Protein AF-A0A820GD78-F1 (afdb_monomer_lite)

pLDDT: mean 71.25, std 20.74, range [24.58, 95.06]

Sequence (344 aa):
VNNNRFAIFADENNNDQIEIDLINEEPININKNKKKNSKKTRLYLEPNRMLRWFEDKISSKNQPLNSRGNQAFLLAAAPIYDKWVRNNYELQVWQTYLKMGTEQKHWAKEIVQRTKKRDNITNTRFVQKKINRLTESIAQATATISDLQIQLTTYWTQVNVEKLTNTIAENVATIVCEKINNNKKSTTTTAAPAASPTTTAASTTATTTNTLKNQIREPIEKLEKYILKYVYTYTQHVKKIAETKVQLAKAQSDEFKALEEFEQIATPSQWNIHLALKPRIKLWSTKNKNYLAALKRVEYDMPPKFIVKVDLSFKIDESIINQDEAQATYNQMRQITKEFRTQT

Organism: NCBI:txid392033

Radius of gyration: 36.6 Å; chains: 1; bounding box: 72×82×109 Å

Structure (mmCIF, N/CA/C/O backbone):
data_AF-A0A820GD78-F1
#
_entry.id   AF-A0A820GD78-F1
#
loop_
_atom_site.group_PDB
_atom_site.id
_atom_site.type_symbol
_atom_site.label_atom_id
_atom_site.label_alt_id
_atom_site.label_comp_id
_atom_site.label_asym_id
_atom_site.label_entity_id
_atom_site.label_seq_id
_atom_site.pdbx_PDB_ins_code
_atom_site.Cartn_x
_atom_site.Cartn_y
_atom_site.Cartn_z
_atom_site.occupancy
_atom_site.B_iso_or_equiv
_atom_site.auth_seq_id
_atom_site.auth_comp_id
_atom_site.auth_asym_id
_atom_site.auth_atom_id
_atom_site.pdbx_PDB_model_num
ATOM 1 N N . VAL A 1 1 ? 19.283 -29.655 -8.714 1.00 28.88 1 VAL A N 1
ATOM 2 C CA . VAL A 1 1 ? 18.636 -28.751 -7.732 1.00 28.88 1 VAL A CA 1
ATOM 3 C C . VAL A 1 1 ? 18.531 -27.373 -8.373 1.00 28.88 1 VAL A C 1
ATOM 5 O O . VAL A 1 1 ? 19.492 -26.623 -8.346 1.00 28.88 1 VAL A O 1
ATOM 8 N N . ASN A 1 2 ? 17.424 -27.100 -9.071 1.00 26.59 2 ASN A N 1
ATOM 9 C CA . ASN A 1 2 ? 17.215 -25.884 -9.867 1.00 26.59 2 ASN A CA 1
ATOM 10 C C . ASN A 1 2 ? 15.917 -25.212 -9.402 1.00 26.59 2 ASN A C 1
ATOM 12 O O . ASN A 1 2 ? 14.834 -25.618 -9.815 1.00 26.59 2 ASN A O 1
ATOM 16 N N . ASN A 1 3 ? 16.027 -24.193 -8.547 1.00 30.67 3 ASN A N 1
ATOM 17 C CA . ASN A 1 3 ? 14.895 -23.338 -8.192 1.00 30.67 3 ASN A CA 1
ATOM 18 C C . ASN A 1 3 ? 14.906 -22.093 -9.082 1.00 30.67 3 ASN A C 1
ATOM 20 O O . ASN A 1 3 ? 15.758 -21.213 -8.972 1.00 30.67 3 ASN A O 1
ATOM 24 N N . ASN A 1 4 ? 13.942 -22.068 -10.000 1.00 31.30 4 ASN A N 1
ATOM 25 C CA . ASN A 1 4 ? 13.744 -21.052 -11.022 1.00 31.30 4 ASN A CA 1
ATOM 26 C C . ASN A 1 4 ? 13.345 -19.700 -10.395 1.00 31.30 4 ASN A C 1
ATOM 28 O O . ASN A 1 4 ? 12.251 -19.543 -9.855 1.00 31.30 4 ASN A O 1
ATOM 32 N N . ARG A 1 5 ? 14.216 -18.692 -10.537 1.00 30.53 5 ARG A N 1
ATOM 33 C CA . ARG A 1 5 ? 14.089 -17.307 -10.026 1.00 30.53 5 ARG A CA 1
ATOM 34 C C . ARG A 1 5 ? 12.992 -1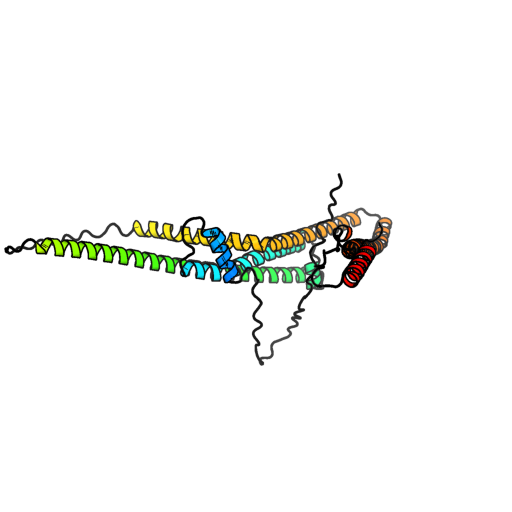6.466 -10.716 1.00 30.53 5 ARG A C 1
ATOM 36 O O . ARG A 1 5 ? 12.852 -15.282 -10.430 1.00 30.53 5 ARG A O 1
ATOM 43 N N . PHE A 1 6 ? 12.195 -17.059 -11.607 1.00 31.69 6 PHE A N 1
ATOM 44 C CA . PHE A 1 6 ? 11.202 -16.357 -12.434 1.00 31.69 6 PHE A CA 1
ATOM 45 C C . PHE A 1 6 ? 9.736 -16.712 -12.138 1.00 31.69 6 PHE A C 1
ATOM 47 O O . PHE A 1 6 ? 8.839 -16.194 -12.799 1.00 31.69 6 PHE A O 1
ATOM 54 N N . ALA A 1 7 ? 9.456 -17.525 -11.116 1.00 35.81 7 ALA A N 1
ATOM 55 C CA . ALA A 1 7 ? 8.084 -17.915 -10.770 1.00 35.81 7 ALA A CA 1
ATOM 56 C C . ALA A 1 7 ? 7.244 -16.813 -10.076 1.00 35.81 7 ALA A C 1
ATOM 58 O O . ALA A 1 7 ? 6.077 -17.036 -9.782 1.00 35.81 7 ALA A O 1
ATOM 59 N N . ILE A 1 8 ? 7.790 -15.614 -9.832 1.00 37.06 8 ILE A N 1
ATOM 60 C CA . ILE A 1 8 ? 7.122 -14.570 -9.024 1.00 37.06 8 ILE A CA 1
ATOM 61 C C . ILE A 1 8 ? 6.163 -13.672 -9.842 1.00 37.06 8 ILE A C 1
ATOM 63 O O . ILE A 1 8 ? 5.403 -12.906 -9.262 1.00 37.06 8 ILE A O 1
ATOM 67 N N . PHE A 1 9 ? 6.114 -13.793 -11.174 1.00 36.22 9 PHE A N 1
ATOM 68 C CA . PHE A 1 9 ? 5.302 -12.907 -12.034 1.00 36.22 9 PHE A CA 1
ATOM 69 C C . PHE A 1 9 ? 4.044 -13.547 -12.647 1.00 36.22 9 PHE A C 1
ATOM 71 O O . PHE A 1 9 ? 3.533 -13.034 -13.639 1.00 36.22 9 PHE A O 1
ATOM 78 N N . ALA A 1 10 ? 3.551 -14.671 -12.121 1.00 34.25 10 ALA A N 1
ATOM 79 C CA . ALA A 1 10 ? 2.460 -15.408 -12.768 1.00 34.25 10 ALA A CA 1
ATOM 80 C C . ALA A 1 10 ? 1.034 -15.139 -12.245 1.00 34.25 10 ALA A C 1
ATOM 82 O O . ALA A 1 10 ? 0.109 -15.539 -12.940 1.00 34.25 10 ALA A O 1
ATOM 83 N N . ASP A 1 11 ? 0.837 -14.442 -11.119 1.00 30.75 11 ASP A N 1
ATOM 84 C CA . ASP A 1 11 ? -0.484 -14.380 -10.452 1.00 30.75 11 ASP A CA 1
ATOM 85 C C . ASP A 1 11 ? -1.114 -12.979 -10.340 1.00 30.75 11 ASP A C 1
ATOM 87 O O . ASP A 1 11 ? -1.968 -12.739 -9.491 1.00 30.75 11 ASP A O 1
ATOM 91 N N . GLU A 1 12 ? -0.762 -12.039 -11.215 1.00 34.53 12 GLU A N 1
ATOM 92 C CA . GLU A 1 12 ? -1.481 -10.760 -11.309 1.00 34.53 12 GLU A CA 1
ATOM 93 C C . GLU A 1 12 ? -1.782 -10.447 -12.777 1.00 34.53 12 GLU A C 1
ATOM 95 O O . GLU A 1 12 ? -0.985 -9.796 -13.442 1.00 34.53 12 GLU A O 1
ATOM 100 N N . ASN A 1 13 ? -2.880 -11.009 -13.303 1.00 35.34 13 ASN A N 1
ATOM 101 C CA . ASN A 1 13 ? -3.758 -10.378 -14.306 1.00 35.34 13 ASN A CA 1
ATOM 102 C C . ASN A 1 13 ? -4.899 -11.320 -14.729 1.00 35.34 13 ASN A C 1
ATOM 104 O O . ASN A 1 13 ? -4.977 -11.768 -15.867 1.00 35.34 13 ASN A O 1
ATOM 108 N N . ASN A 1 14 ? -5.813 -11.594 -13.800 1.00 31.66 14 ASN A N 1
ATOM 109 C CA . ASN A 1 14 ? -7.182 -11.996 -14.130 1.00 31.66 14 ASN A CA 1
ATOM 110 C C . ASN A 1 14 ? -8.145 -11.224 -13.218 1.00 31.66 14 ASN A C 1
ATOM 112 O O . ASN A 1 14 ? -8.726 -11.776 -12.289 1.00 31.66 14 ASN A O 1
ATOM 116 N N . ASN A 1 15 ? -8.215 -9.906 -13.434 1.00 31.64 15 ASN A N 1
ATOM 117 C CA . ASN A 1 15 ? -9.406 -9.075 -13.218 1.00 31.64 15 ASN A CA 1
ATOM 118 C C . ASN A 1 15 ? -9.144 -7.643 -13.721 1.00 31.64 15 ASN A C 1
ATOM 120 O O . ASN A 1 15 ? -9.202 -6.673 -12.968 1.00 31.64 15 ASN A O 1
ATOM 124 N N . ASP A 1 16 ? -8.862 -7.505 -15.018 1.00 32.62 16 ASP A N 1
ATOM 125 C CA . ASP A 1 16 ? -8.933 -6.208 -15.696 1.00 32.62 16 ASP A CA 1
ATOM 126 C C . ASP A 1 16 ? -10.397 -5.910 -16.058 1.00 32.62 16 ASP A C 1
ATOM 128 O O . ASP A 1 16 ? -10.830 -6.021 -17.201 1.00 32.62 16 ASP A O 1
ATOM 132 N N . GLN A 1 17 ? -11.172 -5.507 -15.051 1.00 29.03 17 GLN A N 1
ATOM 133 C CA . GLN A 1 17 ? -12.197 -4.478 -15.233 1.00 29.03 17 GLN A CA 1
ATOM 134 C C . GLN A 1 17 ? -11.608 -3.181 -14.677 1.00 29.03 17 GLN A C 1
ATOM 136 O O . GLN A 1 17 ? -11.914 -2.740 -13.571 1.00 29.03 17 GLN A O 1
ATOM 141 N N . ILE A 1 18 ? -10.686 -2.600 -15.446 1.00 33.12 18 ILE A N 1
ATOM 142 C CA . ILE A 1 18 ? -10.252 -1.220 -15.254 1.00 33.12 18 ILE A CA 1
ATOM 143 C C . ILE A 1 18 ? -11.363 -0.349 -15.837 1.00 33.12 18 ILE A C 1
ATOM 145 O O . ILE A 1 18 ? -11.457 -0.155 -17.047 1.00 33.12 18 ILE A O 1
ATOM 149 N N . GLU A 1 19 ? -12.233 0.140 -14.961 1.00 28.09 19 GLU A N 1
ATOM 150 C CA . GLU A 1 19 ? -13.114 1.268 -15.245 1.00 28.09 19 GLU A CA 1
ATOM 151 C C . GLU A 1 19 ? -12.212 2.489 -15.501 1.00 28.09 19 GLU A C 1
ATOM 153 O O . GLU A 1 19 ? -11.488 2.960 -14.619 1.00 28.09 19 GLU A O 1
ATOM 158 N N . ILE A 1 20 ? -12.148 2.916 -16.763 1.00 31.95 20 ILE A N 1
ATOM 159 C CA . ILE A 1 20 ? -11.341 4.047 -17.217 1.00 31.95 20 ILE A CA 1
ATOM 160 C C . ILE A 1 20 ? -12.065 5.332 -16.805 1.00 31.95 20 ILE A C 1
ATOM 162 O O . ILE A 1 20 ? -12.907 5.837 -17.543 1.00 31.95 20 ILE A O 1
ATOM 166 N N . ASP A 1 21 ? -11.703 5.898 -15.655 1.00 29.64 21 ASP A N 1
ATOM 167 C CA . ASP A 1 21 ? -12.021 7.294 -15.347 1.00 29.64 21 ASP A CA 1
ATOM 168 C C . ASP A 1 21 ? -11.060 8.206 -16.131 1.00 29.64 21 ASP A C 1
ATOM 170 O O . ASP A 1 21 ? -9.946 8.527 -15.698 1.00 29.64 21 ASP A O 1
ATOM 174 N N . LEU A 1 22 ? -11.498 8.621 -17.324 1.00 34.19 22 LEU A N 1
ATOM 175 C CA . LEU A 1 22 ? -10.977 9.798 -18.017 1.00 34.19 22 LEU A CA 1
ATOM 176 C C . LEU A 1 22 ? -11.283 11.038 -17.162 1.00 34.19 22 LEU A C 1
ATOM 178 O O . LEU A 1 22 ? -12.383 11.578 -17.210 1.00 34.19 22 LEU A O 1
ATOM 182 N N . ILE A 1 23 ? -10.297 11.531 -16.415 1.00 33.97 23 ILE A N 1
ATOM 183 C CA . ILE A 1 23 ? -10.335 12.896 -15.875 1.00 33.97 23 ILE A CA 1
ATOM 184 C C . ILE A 1 23 ? -9.619 13.800 -16.881 1.00 33.97 23 ILE A C 1
ATOM 186 O O . ILE A 1 23 ? -8.428 14.086 -16.752 1.00 33.97 23 ILE A O 1
ATOM 190 N N . ASN A 1 24 ? -10.359 14.210 -17.911 1.00 37.94 24 ASN A N 1
ATOM 191 C CA . ASN A 1 24 ? -10.126 15.486 -18.579 1.00 37.94 24 ASN A CA 1
ATOM 192 C C . ASN A 1 24 ? -10.982 16.517 -17.837 1.00 37.94 24 ASN A C 1
ATOM 194 O O . ASN A 1 24 ? -12.203 16.439 -17.898 1.00 37.94 24 ASN A O 1
ATOM 198 N N . GLU A 1 25 ? -10.359 17.472 -17.153 1.00 35.22 25 GLU A N 1
ATOM 199 C CA . GLU A 1 25 ? -11.060 18.655 -16.647 1.00 35.22 25 GLU A CA 1
ATOM 200 C C . GLU A 1 25 ? -10.301 19.912 -17.078 1.00 35.22 25 GLU A C 1
ATOM 202 O O . GLU A 1 25 ? -9.305 20.316 -16.476 1.00 35.22 25 GLU A O 1
ATOM 207 N N . GLU A 1 26 ? -10.792 20.497 -18.169 1.00 31.31 26 GLU A N 1
ATOM 208 C CA . GLU A 1 26 ? -10.829 21.944 -18.390 1.00 31.31 26 GLU A CA 1
ATOM 209 C C . GLU A 1 26 ? -12.093 22.531 -17.708 1.00 31.31 26 GLU A C 1
ATOM 211 O O . GLU A 1 26 ? -12.928 21.765 -17.218 1.00 31.31 26 GLU A O 1
ATOM 216 N N . PRO A 1 27 ? -12.208 23.864 -17.538 1.00 35.03 27 PRO A N 1
ATOM 217 C CA . PRO A 1 27 ? -12.756 24.445 -16.322 1.00 35.03 27 PRO A CA 1
ATOM 218 C C . PRO A 1 27 ? -14.281 24.366 -16.189 1.00 35.03 27 PRO A C 1
ATOM 220 O O . PRO A 1 27 ? -15.057 24.443 -17.136 1.00 35.03 27 PRO A O 1
ATOM 223 N N . ILE A 1 28 ? -14.651 24.264 -14.916 1.00 33.72 28 ILE A N 1
ATOM 224 C CA . ILE A 1 28 ? -15.970 24.191 -14.294 1.00 33.72 28 ILE A CA 1
ATOM 225 C C . ILE A 1 28 ? -16.971 25.176 -14.918 1.00 33.72 28 ILE A C 1
ATOM 227 O O . ILE A 1 28 ? -16.847 26.387 -14.745 1.00 33.72 28 ILE A O 1
ATOM 231 N N . ASN A 1 29 ? -18.031 24.638 -15.529 1.00 24.58 29 ASN A N 1
ATOM 232 C CA . ASN A 1 29 ? -19.294 25.349 -15.708 1.00 24.58 29 ASN A CA 1
ATOM 233 C C . ASN A 1 29 ? -20.367 24.696 -14.820 1.00 24.58 29 ASN A C 1
ATOM 235 O O . ASN A 1 29 ? -20.578 23.481 -14.830 1.00 24.58 29 ASN A O 1
ATOM 239 N N . ILE A 1 30 ? -20.976 25.518 -13.971 1.00 41.00 30 ILE A N 1
ATOM 240 C CA . ILE A 1 30 ? -21.836 25.129 -12.855 1.00 41.00 30 ILE A CA 1
ATOM 241 C C . ILE A 1 30 ? -23.242 24.846 -13.390 1.00 41.00 30 ILE A C 1
ATOM 243 O O . ILE A 1 30 ? -23.951 25.778 -13.748 1.00 41.00 30 ILE A O 1
ATOM 247 N N . ASN A 1 31 ? -23.635 23.568 -13.427 1.00 31.05 31 ASN A N 1
ATOM 248 C CA . ASN A 1 31 ? -24.970 23.032 -13.097 1.00 31.05 31 ASN A CA 1
ATOM 249 C C . ASN A 1 31 ? -25.258 21.742 -13.877 1.00 31.05 31 ASN A C 1
ATOM 251 O O . ASN A 1 31 ? -25.520 21.799 -15.075 1.00 31.05 31 ASN A O 1
ATOM 255 N N . LYS A 1 32 ? -25.306 20.605 -13.162 1.00 30.73 32 LYS A N 1
ATOM 256 C CA . LYS A 1 32 ? -26.387 19.589 -13.195 1.00 30.73 32 LYS A CA 1
ATOM 257 C C . LYS A 1 32 ? -25.968 18.300 -12.458 1.00 30.73 32 LYS A C 1
ATOM 259 O O . LYS A 1 32 ? -25.022 17.623 -12.829 1.00 30.73 32 LYS A O 1
ATOM 264 N N . ASN A 1 33 ? -26.740 17.980 -11.416 1.00 30.95 33 ASN A N 1
ATOM 265 C CA . ASN A 1 33 ? -27.086 16.653 -10.881 1.00 30.95 33 ASN A CA 1
ATOM 266 C C . ASN A 1 33 ? -25.969 15.645 -10.528 1.00 30.95 33 ASN A C 1
ATOM 268 O O . ASN A 1 33 ? -25.611 14.757 -11.297 1.00 30.95 33 ASN A O 1
ATOM 272 N N . LYS A 1 34 ? -25.553 15.684 -9.253 1.00 37.03 34 LYS A N 1
ATOM 273 C CA . LYS A 1 34 ? -24.776 14.634 -8.571 1.00 37.03 34 LYS A CA 1
ATOM 274 C C . LYS A 1 34 ? -25.600 13.346 -8.395 1.00 37.03 34 LYS A C 1
ATOM 276 O O . LYS A 1 34 ? -26.349 13.225 -7.426 1.00 37.03 34 LYS A O 1
ATOM 281 N N . LYS A 1 35 ? -25.381 12.334 -9.240 1.00 35.66 35 LYS A N 1
ATOM 282 C CA . LYS A 1 35 ? -25.560 10.930 -8.824 1.00 35.66 35 LYS A CA 1
ATOM 283 C C . LYS A 1 35 ? -24.360 10.545 -7.953 1.00 35.66 35 LYS A C 1
ATOM 285 O O . LYS A 1 35 ? -23.222 10.549 -8.412 1.00 35.66 35 LYS A O 1
ATOM 290 N N . LYS A 1 36 ? -24.599 10.272 -6.667 1.00 41.81 36 LYS A N 1
ATOM 291 C CA . LYS A 1 36 ? -23.578 9.772 -5.734 1.00 41.81 36 LYS A CA 1
ATOM 292 C C . LYS A 1 36 ? -23.174 8.352 -6.153 1.00 41.81 36 LYS A C 1
ATOM 294 O O . LYS A 1 36 ? -23.865 7.403 -5.805 1.00 41.81 36 LYS A O 1
ATOM 299 N N . ASN A 1 37 ? -22.044 8.199 -6.841 1.00 36.47 37 ASN A N 1
ATOM 300 C CA . ASN A 1 37 ? -21.350 6.913 -6.912 1.00 36.47 37 ASN A CA 1
ATOM 301 C C . ASN A 1 37 ? -20.839 6.575 -5.503 1.00 36.47 37 ASN A C 1
ATOM 303 O O . ASN A 1 37 ? -19.813 7.097 -5.057 1.00 36.47 37 ASN A O 1
ATOM 307 N N . SER A 1 38 ? -21.573 5.742 -4.761 1.00 42.47 38 SER A N 1
ATOM 308 C CA . SER A 1 38 ? -21.070 5.167 -3.515 1.00 42.47 38 SER A CA 1
ATOM 309 C C . SER A 1 38 ? -19.900 4.253 -3.869 1.00 42.47 38 SER A C 1
ATOM 311 O O . SER A 1 38 ? -20.096 3.171 -4.422 1.00 42.47 38 SER A O 1
ATOM 313 N N . LYS A 1 39 ? -18.671 4.700 -3.594 1.00 59.00 39 LYS A N 1
ATOM 314 C CA . LYS A 1 39 ? -17.471 3.869 -3.745 1.00 59.00 39 LYS A CA 1
ATOM 315 C C . LYS A 1 39 ? -17.699 2.569 -2.974 1.00 59.00 39 LYS A C 1
ATOM 317 O O . LYS A 1 39 ? -17.910 2.625 -1.764 1.00 59.00 39 LYS A O 1
ATOM 322 N N . LYS A 1 40 ? -17.685 1.426 -3.669 1.00 66.19 40 LYS A N 1
ATOM 323 C CA . LYS A 1 40 ? -17.825 0.103 -3.046 1.00 66.19 40 LYS A CA 1
ATOM 324 C C . LYS A 1 40 ? -16.772 -0.022 -1.944 1.00 66.19 40 LYS A C 1
ATOM 326 O O . LYS A 1 40 ? -15.571 0.056 -2.210 1.00 66.19 40 LYS A O 1
ATOM 331 N N . THR A 1 41 ? -17.220 -0.158 -0.702 1.00 67.94 41 THR A N 1
ATOM 332 C CA . THR A 1 41 ? -16.347 -0.463 0.431 1.00 67.94 41 THR A CA 1
ATOM 333 C C . THR A 1 41 ? -15.670 -1.806 0.188 1.00 67.94 41 THR A C 1
ATOM 335 O O . THR A 1 41 ? -16.277 -2.731 -0.348 1.00 67.94 41 THR A O 1
ATOM 338 N N . ARG A 1 42 ? -14.383 -1.911 0.538 1.00 80.12 42 ARG A N 1
ATOM 339 C CA . ARG A 1 42 ? -13.642 -3.173 0.400 1.00 80.12 42 ARG A CA 1
ATOM 340 C C . ARG A 1 42 ? -14.339 -4.237 1.242 1.00 80.12 42 ARG A C 1
ATOM 342 O O . ARG A 1 42 ? -14.676 -3.950 2.383 1.00 80.12 42 ARG A O 1
ATOM 349 N N . LEU A 1 43 ? -14.481 -5.452 0.711 1.00 81.69 43 LEU A N 1
ATOM 350 C CA . LEU A 1 43 ? -15.195 -6.552 1.372 1.00 81.69 43 LEU A CA 1
ATOM 351 C C . LEU A 1 43 ? -14.740 -6.767 2.820 1.00 81.69 43 LEU A C 1
ATOM 353 O O . LEU A 1 43 ? -15.568 -6.859 3.707 1.00 81.69 43 LEU A O 1
ATOM 357 N N . TYR A 1 44 ? -13.433 -6.784 3.102 1.00 83.19 44 TYR A N 1
ATOM 358 C CA . TYR A 1 44 ? -12.954 -6.959 4.479 1.00 83.19 44 TYR A CA 1
ATOM 359 C C . TYR A 1 44 ? -13.279 -5.765 5.394 1.00 83.19 44 TYR A C 1
ATOM 361 O O . TYR A 1 44 ? -13.356 -5.934 6.593 1.00 83.19 44 TYR A O 1
ATOM 369 N N . LEU A 1 45 ? -13.550 -4.571 4.873 1.00 86.69 45 LEU A N 1
ATOM 370 C CA . LEU A 1 45 ? -13.986 -3.428 5.685 1.00 86.69 45 LEU A CA 1
ATOM 371 C C . LEU A 1 45 ? -15.508 -3.398 5.911 1.00 86.69 45 LEU A C 1
ATOM 373 O O . LEU A 1 45 ? -16.032 -2.409 6.418 1.00 86.69 45 LEU A O 1
ATOM 377 N N . GLU A 1 46 ? -16.238 -4.448 5.524 1.00 85.81 46 GLU A N 1
ATOM 378 C CA . GLU A 1 46 ? -17.658 -4.571 5.849 1.00 85.81 46 GLU A CA 1
ATOM 379 C C . GLU A 1 46 ? -17.852 -4.723 7.367 1.00 85.81 46 GLU A C 1
ATOM 381 O O . GLU A 1 46 ? -17.209 -5.591 7.973 1.00 85.81 46 GLU A O 1
ATOM 386 N N . PRO A 1 47 ? -18.779 -3.961 7.985 1.00 84.00 47 PRO A N 1
ATOM 387 C CA . PRO A 1 47 ? -18.971 -3.964 9.434 1.00 84.00 47 PRO A CA 1
ATOM 388 C C . PRO A 1 47 ? -19.131 -5.361 10.043 1.00 84.00 47 PRO A C 1
ATOM 390 O O . PRO A 1 47 ? -18.474 -5.687 11.028 1.00 84.00 47 PRO A O 1
ATOM 393 N N . ASN A 1 48 ? -19.924 -6.225 9.403 1.00 83.69 48 ASN A N 1
ATOM 394 C CA . ASN A 1 48 ? -20.194 -7.582 9.886 1.00 83.69 48 ASN A CA 1
ATOM 395 C C . ASN A 1 48 ? -18.945 -8.473 9.879 1.00 83.69 48 ASN A C 1
ATOM 397 O O . ASN A 1 48 ? -18.732 -9.263 10.797 1.00 83.69 48 ASN A O 1
ATOM 401 N N . ARG A 1 49 ? -18.094 -8.351 8.854 1.00 83.62 49 ARG A N 1
ATOM 402 C CA . ARG A 1 49 ? -16.861 -9.145 8.746 1.00 83.62 49 ARG A CA 1
ATOM 403 C C . ARG A 1 49 ? -15.797 -8.658 9.717 1.00 83.62 49 ARG A C 1
ATOM 405 O O . ARG A 1 49 ? -15.069 -9.476 10.276 1.00 83.62 49 ARG A O 1
ATOM 412 N N . MET A 1 50 ? -15.712 -7.344 9.912 1.00 84.94 50 MET A N 1
ATOM 413 C CA . MET A 1 50 ? -14.815 -6.752 10.895 1.00 84.94 50 MET A CA 1
ATOM 414 C C . MET A 1 50 ? -15.179 -7.197 12.307 1.00 84.94 50 MET A C 1
ATOM 416 O O . MET A 1 50 ? -14.321 -7.730 13.004 1.00 84.94 50 MET A O 1
ATOM 420 N N . LEU A 1 51 ? -16.442 -7.016 12.711 1.00 83.38 51 LEU A N 1
ATOM 421 C CA . LEU A 1 51 ? -16.902 -7.382 14.051 1.00 83.38 51 LEU A CA 1
ATOM 422 C C . LEU A 1 51 ? -16.692 -8.869 14.323 1.00 83.38 51 LEU A C 1
ATOM 424 O O . LEU A 1 51 ? -16.074 -9.194 15.328 1.00 83.38 51 LEU A O 1
ATOM 428 N N . ARG A 1 52 ? -17.055 -9.749 13.381 1.00 84.69 52 ARG A N 1
ATOM 429 C CA . ARG A 1 52 ? -16.817 -11.193 13.517 1.00 84.69 52 ARG A CA 1
ATOM 430 C C . ARG A 1 52 ? -15.337 -11.529 13.701 1.00 84.69 52 ARG A C 1
ATOM 432 O O . ARG A 1 52 ? -14.982 -12.318 14.565 1.00 84.69 52 ARG A O 1
ATOM 439 N N . TRP A 1 53 ? -14.449 -10.902 12.926 1.00 85.19 53 TRP A N 1
ATOM 440 C CA . TRP A 1 53 ? -13.011 -11.124 13.088 1.00 85.19 53 TRP A CA 1
ATOM 441 C C . TRP A 1 53 ? -12.501 -10.640 14.449 1.00 85.19 53 TRP A C 1
ATOM 443 O O . TRP A 1 53 ? -11.667 -11.302 15.071 1.00 85.19 53 TRP A O 1
ATOM 453 N N . PHE A 1 54 ? -12.977 -9.478 14.906 1.00 81.75 54 PHE A N 1
ATOM 454 C CA . PHE A 1 54 ? -12.608 -8.940 16.209 1.00 81.75 54 PHE A CA 1
ATOM 455 C C . PHE A 1 54 ? -13.143 -9.821 17.339 1.00 81.75 54 PHE A C 1
ATOM 457 O O . PHE A 1 54 ? -12.389 -10.109 18.261 1.00 81.75 54 PHE A O 1
ATOM 464 N N . GLU A 1 55 ? -14.374 -10.318 17.246 1.00 80.62 55 GLU A N 1
ATOM 465 C CA . GLU A 1 55 ? -14.947 -11.286 18.186 1.00 80.62 55 GLU A CA 1
ATOM 466 C C . GLU A 1 55 ? -14.109 -12.571 18.230 1.00 80.62 55 GLU A C 1
ATOM 468 O O . GLU A 1 55 ? -13.644 -12.955 19.301 1.00 80.62 55 GLU A O 1
ATOM 473 N N . ASP A 1 56 ? -13.791 -13.168 17.080 1.00 79.31 56 ASP A N 1
ATOM 474 C CA . ASP A 1 56 ? -13.005 -14.408 17.005 1.00 79.31 56 ASP A CA 1
ATOM 475 C C . ASP A 1 56 ? -11.581 -14.259 17.583 1.00 79.31 56 ASP A C 1
ATOM 477 O O . ASP A 1 56 ? -10.997 -15.222 18.089 1.00 79.31 56 ASP A O 1
ATOM 481 N N . LYS A 1 57 ? -10.977 -13.065 17.492 1.00 73.69 57 LYS A N 1
ATOM 482 C CA . LYS A 1 57 ? -9.586 -12.816 17.923 1.00 73.69 57 LYS A CA 1
ATOM 483 C C . LYS A 1 57 ? -9.442 -12.149 19.289 1.00 73.69 57 LYS A C 1
ATOM 485 O O . LYS A 1 57 ? -8.352 -12.233 19.860 1.00 73.69 57 LYS A O 1
ATOM 490 N N . ILE A 1 58 ? -10.481 -11.489 19.798 1.00 68.25 58 ILE A N 1
ATOM 491 C CA . ILE A 1 58 ? -10.448 -10.727 21.059 1.00 68.25 58 ILE A CA 1
ATOM 492 C C . ILE A 1 58 ? -11.249 -11.438 22.158 1.00 68.25 58 ILE A C 1
ATOM 494 O O . ILE A 1 58 ? -10.847 -11.373 23.321 1.00 68.25 58 ILE A O 1
ATOM 498 N N . SER A 1 59 ? -12.297 -12.203 21.826 1.00 58.19 59 SER A N 1
ATOM 499 C CA . SER A 1 59 ? -13.128 -12.893 22.830 1.00 58.19 59 SER A CA 1
ATOM 500 C C . SER A 1 59 ? -12.386 -13.966 23.632 1.00 58.19 59 SER A C 1
ATOM 502 O O . SER A 1 59 ? -12.821 -14.311 24.724 1.00 58.19 59 SER A O 1
ATOM 504 N N . SER A 1 60 ? -11.230 -14.456 23.169 1.00 54.22 60 SER A N 1
ATOM 505 C CA . SER A 1 60 ? -10.465 -15.470 23.908 1.00 54.22 60 SER A CA 1
ATOM 506 C C . SER A 1 60 ? -9.716 -14.934 25.139 1.00 54.22 60 SER A C 1
ATOM 508 O O . SER A 1 60 ? -9.187 -15.735 25.906 1.00 54.22 60 SER A O 1
ATOM 510 N N . LYS A 1 61 ? -9.594 -13.608 25.331 1.00 52.84 61 LYS A N 1
ATOM 511 C CA . LYS A 1 61 ? -8.870 -13.011 26.474 1.00 52.84 61 LYS A CA 1
ATOM 512 C C . LYS A 1 61 ? -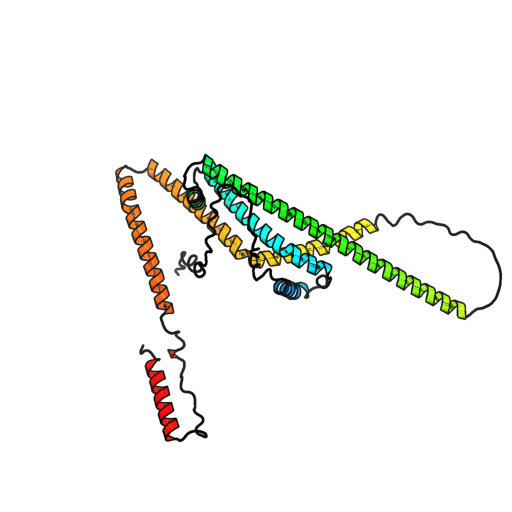9.524 -11.696 26.931 1.00 52.84 61 LYS A C 1
ATOM 514 O O . LYS A 1 61 ? -9.161 -10.632 26.447 1.00 52.84 61 LYS A O 1
ATOM 519 N N . ASN A 1 62 ? -10.455 -11.797 27.884 1.00 51.41 62 ASN A N 1
ATOM 520 C CA . ASN A 1 62 ? -11.004 -10.731 28.740 1.00 51.41 62 ASN A CA 1
ATOM 521 C C . ASN A 1 62 ? -11.401 -9.397 28.068 1.00 51.41 62 ASN A C 1
ATOM 523 O O . ASN A 1 62 ? -10.611 -8.463 27.971 1.00 51.41 62 ASN A O 1
ATOM 527 N N . GLN A 1 63 ? -12.692 -9.325 27.713 1.00 56.78 63 GLN A N 1
ATOM 528 C CA . GLN A 1 63 ? -13.610 -8.174 27.821 1.00 56.78 63 GLN A CA 1
ATOM 529 C C . GLN A 1 63 ? -13.027 -6.759 27.613 1.00 56.78 63 GLN A C 1
ATOM 531 O O . GLN A 1 63 ? -12.791 -6.023 28.572 1.00 56.78 63 GLN A O 1
ATOM 536 N N . PRO A 1 64 ? -12.992 -6.289 26.352 1.00 56.16 64 PRO A N 1
ATOM 537 C CA . PRO A 1 64 ? -13.554 -4.961 26.102 1.00 56.16 64 PRO A CA 1
ATOM 538 C C . PRO A 1 64 ? -14.483 -4.888 24.879 1.00 56.16 64 PRO A C 1
ATOM 540 O O . PRO A 1 64 ? -15.136 -3.871 24.699 1.00 56.16 64 PRO A O 1
ATOM 543 N N . LEU A 1 65 ? -14.614 -5.915 24.033 1.00 60.09 65 LEU A N 1
ATOM 544 C CA . LEU A 1 65 ? -15.291 -5.729 22.737 1.00 60.09 65 LEU A CA 1
ATOM 545 C C . LEU A 1 65 ? -16.808 -5.486 22.808 1.00 60.09 65 LEU A C 1
ATOM 547 O O . LEU A 1 65 ? -17.368 -4.893 21.894 1.00 60.09 65 LEU A O 1
ATOM 551 N N . ASN A 1 66 ? -17.472 -5.930 23.877 1.00 63.88 66 ASN A N 1
ATOM 552 C CA . ASN A 1 66 ? -18.937 -5.902 23.966 1.00 63.88 66 ASN A CA 1
ATOM 553 C C . ASN A 1 66 ? -19.511 -4.518 24.292 1.00 63.88 66 ASN A C 1
ATOM 555 O O . ASN A 1 66 ? -20.728 -4.345 24.260 1.00 63.88 66 ASN A O 1
ATOM 559 N N . SER A 1 67 ? -18.679 -3.526 24.628 1.00 73.81 67 SER A N 1
ATOM 560 C CA . SER A 1 67 ? -19.205 -2.178 24.830 1.00 73.81 67 SER A CA 1
ATOM 561 C C . SER A 1 67 ? -19.548 -1.556 23.475 1.00 73.81 67 SER A C 1
ATOM 563 O O . SER A 1 67 ? -18.757 -1.569 22.527 1.00 73.81 67 SER A O 1
ATOM 565 N N . ARG A 1 68 ? -20.748 -0.976 23.390 1.00 79.56 68 ARG A N 1
ATOM 566 C CA . ARG A 1 68 ? -21.241 -0.307 22.180 1.00 79.56 68 ARG A CA 1
ATOM 567 C C . ARG A 1 68 ? -20.273 0.778 21.691 1.00 79.56 68 ARG A C 1
ATOM 569 O O . ARG A 1 68 ? -20.098 0.932 20.485 1.00 79.56 68 ARG A O 1
ATOM 576 N N . GLY A 1 69 ? -19.617 1.493 22.610 1.00 80.12 69 GLY A N 1
ATOM 577 C CA . GLY A 1 69 ? -18.618 2.510 22.269 1.00 80.12 69 GLY A CA 1
ATOM 578 C C . GLY A 1 69 ? -17.361 1.933 21.612 1.00 80.12 69 GLY A C 1
ATOM 579 O O . GLY A 1 69 ? -16.874 2.500 20.636 1.00 80.12 69 GLY A O 1
ATOM 580 N N . ASN A 1 70 ? -16.880 0.768 22.058 1.00 82.88 70 ASN A N 1
ATOM 581 C CA . ASN A 1 70 ? -15.714 0.125 21.445 1.00 82.88 70 ASN A CA 1
ATOM 582 C C . ASN A 1 70 ? -16.029 -0.402 20.043 1.00 82.88 70 ASN A C 1
ATOM 584 O O . ASN A 1 70 ? -15.222 -0.227 19.134 1.00 82.88 70 ASN A O 1
ATOM 588 N N . GLN A 1 71 ? -17.210 -0.991 19.839 1.00 83.62 71 GLN A N 1
ATOM 589 C CA . GLN A 1 71 ? -17.640 -1.441 18.509 1.00 83.62 71 GLN A CA 1
ATOM 590 C C . GLN A 1 71 ? -17.780 -0.268 17.534 1.00 83.62 71 GLN A C 1
ATOM 592 O O . GLN A 1 71 ? -17.281 -0.339 16.411 1.00 83.62 71 GLN A O 1
ATOM 597 N N . ALA A 1 72 ? -18.394 0.836 17.974 1.00 85.88 72 ALA A N 1
ATOM 598 C CA . ALA A 1 72 ? -18.525 2.046 17.166 1.00 85.88 72 ALA A CA 1
ATOM 599 C C . ALA A 1 72 ? -17.153 2.621 16.772 1.00 85.88 72 ALA A C 1
ATOM 601 O O . ALA A 1 72 ? -16.936 2.946 15.603 1.00 85.88 72 ALA A O 1
ATOM 602 N N . PHE A 1 73 ? -16.207 2.674 17.715 1.00 87.50 73 PHE A N 1
ATOM 603 C CA . PHE A 1 73 ? -14.838 3.105 17.440 1.00 87.50 73 PHE A CA 1
ATOM 604 C C . PHE A 1 73 ? -14.131 2.187 16.435 1.00 87.50 73 PHE A C 1
ATOM 606 O O . PHE A 1 73 ? -13.567 2.681 15.463 1.00 87.50 73 PHE A O 1
ATOM 613 N N . LEU A 1 74 ? -14.192 0.862 16.615 1.00 87.31 74 LEU A N 1
ATOM 614 C CA . LEU A 1 74 ? -13.561 -0.106 15.705 1.00 87.31 74 LEU A CA 1
ATOM 615 C C . LEU A 1 74 ? -14.070 0.056 14.266 1.00 87.31 74 LEU A C 1
ATOM 617 O O . LEU A 1 74 ? -13.270 0.103 13.329 1.00 87.31 74 LEU A O 1
ATOM 621 N N . LEU A 1 75 ? -15.390 0.172 14.099 1.00 88.44 75 LEU A N 1
ATOM 622 C CA . LEU A 1 75 ? -16.035 0.333 12.795 1.00 88.44 75 LEU A CA 1
ATOM 623 C C . LEU A 1 75 ? -15.682 1.662 12.119 1.00 88.44 75 LEU A C 1
ATOM 625 O O . LEU A 1 75 ? -15.465 1.690 10.908 1.00 88.44 75 LEU A O 1
ATOM 629 N N . ALA A 1 76 ? -15.603 2.751 12.885 1.00 88.06 76 ALA A N 1
ATOM 630 C CA . ALA A 1 76 ? -15.255 4.066 12.354 1.00 88.06 76 ALA A CA 1
ATOM 631 C C . ALA A 1 76 ? -13.757 4.186 12.031 1.00 88.06 76 ALA A C 1
ATOM 633 O O . ALA A 1 76 ? -13.381 4.728 10.991 1.00 88.06 76 ALA A O 1
ATOM 634 N N . ALA A 1 77 ? -12.895 3.660 12.901 1.00 88.38 77 ALA A N 1
ATOM 635 C CA . ALA A 1 77 ? -11.456 3.854 12.810 1.00 88.38 77 ALA A CA 1
ATOM 636 C C . ALA A 1 77 ? -10.787 2.913 11.796 1.00 88.38 77 ALA A C 1
ATOM 638 O O . ALA A 1 77 ? -9.878 3.346 11.087 1.00 88.38 77 ALA A O 1
ATOM 639 N N . ALA A 1 78 ? -11.208 1.648 11.665 1.00 88.69 78 ALA A N 1
ATOM 640 C CA . ALA A 1 78 ? -10.479 0.700 10.809 1.00 88.69 78 ALA A CA 1
ATOM 641 C C . ALA A 1 78 ? -10.402 1.094 9.319 1.00 88.69 78 ALA A C 1
ATOM 643 O O . ALA A 1 78 ? -9.322 0.951 8.740 1.00 88.69 78 ALA A O 1
ATOM 644 N N . PRO A 1 79 ? -11.460 1.636 8.679 1.00 90.12 79 PRO A N 1
ATOM 645 C CA . PRO A 1 79 ? -11.355 2.145 7.311 1.00 90.12 79 PRO A CA 1
ATOM 646 C C . PRO A 1 79 ? -10.368 3.315 7.183 1.00 90.12 79 PRO A C 1
ATOM 648 O O . PRO A 1 79 ? -9.694 3.454 6.158 1.00 90.12 79 PRO A O 1
ATOM 651 N N . ILE A 1 80 ? -10.257 4.146 8.225 1.00 90.88 80 ILE A N 1
ATOM 652 C CA . ILE A 1 80 ? -9.329 5.281 8.267 1.00 90.88 80 ILE A CA 1
ATOM 653 C C . ILE A 1 80 ? -7.892 4.772 8.405 1.00 90.88 80 ILE A C 1
ATOM 655 O O . ILE A 1 80 ? -7.032 5.195 7.632 1.00 90.88 80 ILE A O 1
ATOM 659 N N . TYR A 1 81 ? -7.643 3.808 9.298 1.00 90.56 81 TYR A N 1
ATOM 660 C CA . TYR A 1 81 ? -6.345 3.137 9.419 1.00 90.56 81 TYR A CA 1
ATOM 661 C C . TYR A 1 81 ? -5.935 2.429 8.122 1.00 90.56 81 TYR A C 1
ATOM 663 O O . TYR A 1 81 ? -4.788 2.550 7.700 1.00 90.56 81 TYR A O 1
ATOM 671 N N . ASP A 1 82 ? -6.853 1.743 7.436 1.00 90.31 82 ASP A N 1
ATOM 672 C CA . ASP A 1 82 ? -6.569 1.112 6.140 1.00 90.31 82 ASP A CA 1
ATOM 673 C C . ASP A 1 82 ? -6.149 2.134 5.076 1.00 90.31 82 ASP A C 1
ATOM 675 O O . ASP A 1 82 ? -5.142 1.945 4.383 1.00 90.31 82 ASP A O 1
ATOM 679 N N . LYS A 1 83 ? -6.872 3.255 4.973 1.00 89.94 83 LYS A N 1
ATOM 680 C CA . LYS A 1 83 ? -6.500 4.350 4.070 1.00 89.94 83 LYS A CA 1
ATOM 681 C C . LYS A 1 83 ? -5.152 4.963 4.460 1.00 89.94 83 LYS A C 1
ATOM 683 O O . LYS A 1 83 ? -4.324 5.203 3.582 1.00 89.94 83 LYS A O 1
ATOM 688 N N . TRP A 1 84 ? -4.918 5.180 5.751 1.00 92.31 84 TRP A N 1
ATOM 689 C CA . TRP A 1 84 ? -3.670 5.722 6.281 1.00 92.31 84 TRP A CA 1
ATOM 690 C C . TRP A 1 84 ? -2.473 4.823 5.946 1.00 92.31 84 TRP A C 1
ATOM 692 O O . TRP A 1 84 ? -1.491 5.311 5.387 1.00 92.31 84 TRP A O 1
ATOM 702 N N . VAL A 1 85 ? -2.564 3.508 6.178 1.00 91.44 85 VAL A N 1
ATOM 703 C CA . VAL A 1 85 ? -1.499 2.543 5.839 1.00 91.44 85 VAL A CA 1
ATOM 704 C C . VAL A 1 85 ? -1.202 2.554 4.337 1.00 91.44 85 VAL A C 1
ATOM 706 O O . VAL A 1 85 ? -0.043 2.631 3.927 1.00 91.44 85 VAL A O 1
ATOM 709 N N . ARG A 1 86 ? -2.240 2.521 3.494 1.00 91.75 86 ARG A N 1
ATOM 710 C CA . ARG A 1 86 ? -2.082 2.536 2.028 1.00 91.75 86 ARG A CA 1
ATOM 711 C C . ARG A 1 86 ? -1.418 3.817 1.535 1.00 91.75 86 ARG A C 1
ATOM 713 O O . ARG A 1 86 ? -0.492 3.745 0.730 1.00 91.75 86 ARG A O 1
ATOM 720 N N . ASN A 1 87 ? -1.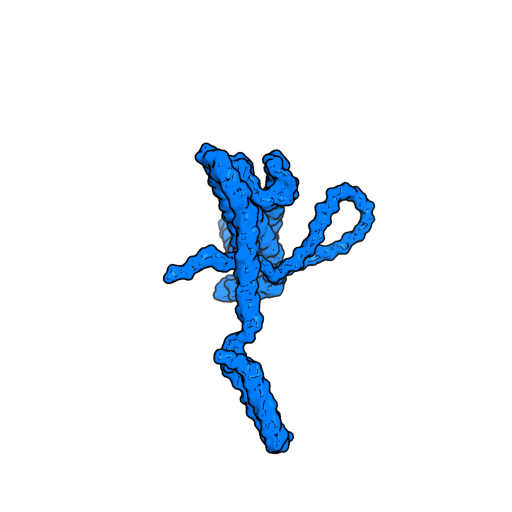851 4.965 2.052 1.00 92.00 87 ASN A N 1
ATOM 721 C CA . ASN A 1 87 ? -1.255 6.253 1.720 1.00 92.00 87 ASN A CA 1
ATOM 722 C C . ASN A 1 87 ? 0.212 6.333 2.164 1.00 92.00 87 ASN A C 1
ATOM 724 O O . ASN A 1 87 ? 1.019 6.891 1.429 1.00 92.00 87 ASN A O 1
ATOM 728 N N . ASN A 1 88 ? 0.570 5.759 3.318 1.00 92.00 88 ASN A N 1
ATOM 729 C CA . ASN A 1 88 ? 1.958 5.707 3.784 1.00 92.00 88 ASN A CA 1
ATOM 730 C C . ASN A 1 88 ? 2.849 4.877 2.850 1.00 92.00 88 ASN A C 1
ATOM 732 O O . ASN A 1 88 ? 3.923 5.338 2.467 1.00 92.00 88 ASN A O 1
ATOM 736 N N . TYR A 1 89 ? 2.402 3.689 2.429 1.00 92.94 89 TYR A N 1
ATOM 737 C CA . TYR A 1 89 ? 3.154 2.893 1.453 1.00 92.94 89 TYR A CA 1
ATOM 738 C C . TYR A 1 89 ? 3.285 3.610 0.109 1.00 92.94 89 TYR A C 1
ATOM 740 O O . TYR A 1 89 ? 4.368 3.639 -0.472 1.00 92.94 89 TYR A O 1
ATOM 748 N N . GLU A 1 90 ? 2.206 4.225 -0.381 1.00 91.75 90 GLU A N 1
ATOM 749 C CA . GLU A 1 90 ? 2.255 4.993 -1.625 1.00 91.75 90 GLU A CA 1
ATOM 750 C C . GLU A 1 90 ? 3.222 6.185 -1.500 1.00 91.75 90 GLU A C 1
ATOM 752 O O . GLU A 1 90 ? 4.039 6.409 -2.393 1.00 91.75 90 GLU A O 1
ATOM 757 N N . LEU A 1 91 ? 3.199 6.906 -0.375 1.00 92.88 91 LEU A N 1
ATOM 758 C CA . LEU A 1 91 ? 4.100 8.026 -0.097 1.00 92.88 91 LEU A CA 1
ATOM 759 C C . LEU A 1 91 ? 5.573 7.600 -0.156 1.00 92.88 91 LEU A C 1
ATOM 761 O O . LEU A 1 91 ? 6.363 8.278 -0.811 1.00 92.88 91 LEU A O 1
ATOM 765 N N . GLN A 1 92 ? 5.933 6.466 0.452 1.00 92.50 92 GLN A N 1
ATOM 766 C CA . GLN A 1 92 ? 7.303 5.936 0.418 1.00 92.50 92 GLN A CA 1
ATOM 767 C C . GLN A 1 92 ? 7.786 5.659 -1.015 1.00 92.50 92 GLN A C 1
ATOM 769 O O . GLN A 1 92 ? 8.934 5.961 -1.358 1.00 92.50 92 GLN A O 1
ATOM 774 N N . VAL A 1 93 ? 6.910 5.128 -1.877 1.00 93.19 93 VAL A N 1
ATOM 775 C CA . VAL A 1 93 ? 7.221 4.905 -3.299 1.00 93.19 93 VAL A CA 1
ATOM 776 C C . VAL A 1 93 ? 7.524 6.236 -3.987 1.00 93.19 93 VAL A C 1
ATOM 778 O O . VAL A 1 93 ? 8.570 6.373 -4.621 1.00 93.19 93 VAL A O 1
ATOM 781 N N . TRP A 1 94 ? 6.654 7.237 -3.828 1.00 93.00 94 TRP A N 1
ATOM 782 C CA . TRP A 1 94 ? 6.830 8.542 -4.474 1.00 93.00 94 TRP A CA 1
ATOM 783 C C . TRP A 1 94 ? 8.038 9.318 -3.943 1.00 93.00 94 TRP A C 1
ATOM 785 O O . TRP A 1 94 ? 8.737 9.951 -4.731 1.00 93.00 94 TRP A O 1
ATOM 795 N N . GLN A 1 95 ? 8.335 9.232 -2.645 1.00 92.81 95 GLN A N 1
ATOM 796 C CA . GLN A 1 95 ? 9.557 9.798 -2.064 1.00 92.81 95 GLN A CA 1
ATOM 797 C C . GLN A 1 95 ? 10.808 9.142 -2.653 1.00 92.81 95 GLN A C 1
ATOM 799 O O . GLN A 1 95 ? 11.759 9.831 -3.019 1.00 92.81 95 GLN A O 1
ATOM 804 N N . THR A 1 96 ? 10.789 7.817 -2.816 1.00 91.31 96 THR A N 1
ATOM 805 C CA . THR A 1 96 ? 11.894 7.094 -3.459 1.00 91.31 96 THR A CA 1
ATOM 806 C C . THR A 1 96 ? 12.050 7.520 -4.916 1.00 91.31 96 THR A C 1
ATOM 808 O O . THR A 1 96 ? 13.167 7.717 -5.388 1.00 91.31 96 THR A O 1
ATOM 811 N N . TYR A 1 97 ? 10.941 7.708 -5.632 1.00 92.31 97 TYR A N 1
ATOM 812 C CA . TYR A 1 97 ? 10.968 8.182 -7.012 1.00 92.31 97 TYR A CA 1
ATOM 813 C C . TYR A 1 97 ? 11.524 9.598 -7.142 1.00 92.31 97 TYR A C 1
ATOM 815 O O . TYR A 1 97 ? 12.301 9.852 -8.060 1.00 92.31 97 TYR A O 1
ATOM 823 N N . LEU A 1 98 ? 11.154 10.497 -6.227 1.00 91.62 98 LEU A N 1
ATOM 824 C CA . LEU A 1 98 ? 11.724 11.839 -6.172 1.00 91.62 98 LEU A CA 1
ATOM 825 C C . LEU A 1 98 ? 13.239 11.761 -5.981 1.00 91.62 98 LEU A C 1
ATOM 827 O O . LEU A 1 98 ? 13.973 12.346 -6.769 1.00 91.62 98 LEU A O 1
ATOM 831 N N . LYS A 1 99 ? 13.687 10.965 -5.002 1.00 90.69 99 LYS A N 1
ATOM 832 C CA . LYS A 1 99 ? 15.104 10.762 -4.694 1.00 90.69 99 LYS A CA 1
ATOM 833 C C . LYS A 1 99 ? 15.899 10.270 -5.908 1.00 90.69 99 LYS A C 1
ATOM 835 O O . LYS A 1 99 ? 16.936 10.838 -6.229 1.00 90.69 99 LYS A O 1
ATOM 840 N N . MET A 1 100 ? 15.401 9.259 -6.624 1.00 87.69 100 MET A N 1
ATOM 841 C CA . MET A 1 100 ? 16.058 8.758 -7.844 1.00 87.69 100 MET A CA 1
ATOM 842 C C . MET A 1 100 ? 16.098 9.813 -8.959 1.00 87.69 100 MET A C 1
ATOM 844 O O . MET A 1 100 ? 17.123 9.969 -9.621 1.00 87.69 100 MET A O 1
ATOM 848 N N . GLY A 1 101 ? 15.019 10.581 -9.131 1.00 86.88 101 GLY A N 1
ATOM 849 C CA . GLY A 1 101 ? 14.954 11.638 -10.138 1.00 86.88 101 GLY A CA 1
ATOM 850 C C . GLY A 1 101 ? 15.927 12.786 -9.875 1.00 86.88 101 GLY A C 1
ATOM 851 O O . GLY A 1 101 ? 16.550 13.284 -10.812 1.00 86.88 101 GLY A O 1
ATOM 852 N N . THR A 1 102 ? 16.084 13.193 -8.613 1.00 86.31 102 THR A N 1
ATOM 853 C CA . THR A 1 102 ? 16.928 14.336 -8.235 1.00 86.31 102 THR A CA 1
ATOM 854 C C . THR A 1 102 ? 18.392 13.963 -8.023 1.00 86.31 102 THR A C 1
ATOM 856 O O . THR A 1 102 ? 19.265 14.718 -8.439 1.00 86.31 102 THR A O 1
ATOM 859 N N . GLU A 1 103 ? 18.679 12.819 -7.395 1.00 85.75 103 GLU A N 1
ATOM 860 C CA . GLU A 1 103 ? 20.052 12.413 -7.050 1.00 85.75 103 GLU A CA 1
ATOM 861 C C . GLU A 1 103 ? 20.711 11.583 -8.156 1.00 85.75 103 GLU A C 1
ATOM 863 O O . GLU A 1 103 ? 21.883 11.779 -8.461 1.00 85.75 103 GLU A O 1
ATOM 868 N N . GLN A 1 104 ? 19.963 10.666 -8.775 1.00 82.31 104 GLN A N 1
ATOM 869 C CA . GLN A 1 104 ? 20.490 9.720 -9.770 1.00 82.31 104 GLN A CA 1
ATOM 870 C C . GLN A 1 104 ? 20.157 10.135 -11.210 1.00 82.31 104 GLN A C 1
ATOM 872 O O . GLN A 1 104 ? 20.454 9.396 -12.142 1.00 82.31 104 GLN A O 1
ATOM 877 N N . LYS A 1 105 ? 19.507 11.297 -11.399 1.00 82.62 105 LYS A N 1
ATOM 878 C CA . LYS A 1 105 ? 19.026 11.819 -12.696 1.00 82.62 105 LYS A CA 1
ATOM 879 C C . LYS A 1 105 ? 18.148 10.828 -13.479 1.00 82.62 105 LYS A C 1
ATOM 881 O O . LYS A 1 105 ? 17.945 10.987 -14.682 1.00 82.62 105 LYS A O 1
ATOM 886 N N . HIS A 1 106 ? 17.576 9.835 -12.796 1.00 84.19 106 HIS A N 1
ATOM 887 C CA . HIS A 1 106 ? 16.762 8.789 -13.397 1.00 84.19 106 HIS A CA 1
ATOM 888 C C . HIS A 1 106 ? 15.311 8.893 -12.932 1.00 84.19 106 HIS A C 1
ATOM 890 O O . HIS A 1 106 ? 14.995 8.746 -11.752 1.00 84.19 106 HIS A O 1
ATOM 896 N N . TRP A 1 107 ? 14.394 9.075 -13.882 1.00 87.62 107 TRP A N 1
ATOM 897 C CA . TRP A 1 107 ? 12.960 9.039 -13.605 1.00 87.62 107 TRP A CA 1
ATOM 898 C C . TRP A 1 107 ? 12.376 7.664 -13.901 1.00 87.62 107 TRP A C 1
ATOM 900 O O . TRP A 1 107 ? 12.435 7.186 -15.036 1.00 87.62 107 TRP A O 1
ATOM 910 N N . ALA A 1 108 ? 11.721 7.081 -12.893 1.00 85.50 108 ALA A N 1
ATOM 911 C CA . ALA A 1 108 ? 10.983 5.832 -13.036 1.00 85.50 108 ALA A CA 1
ATOM 912 C C . ALA A 1 108 ? 9.999 5.900 -14.218 1.00 85.50 108 ALA A C 1
ATOM 914 O O . ALA A 1 108 ? 9.319 6.914 -14.425 1.00 85.50 108 ALA A O 1
ATOM 915 N N . LYS A 1 109 ? 9.868 4.801 -14.975 1.00 84.12 109 LYS A N 1
ATOM 916 C CA . LYS A 1 109 ? 9.008 4.756 -16.176 1.00 84.12 109 LYS A CA 1
ATOM 917 C C . LYS A 1 109 ? 7.551 5.142 -15.888 1.00 84.12 109 LYS A C 1
ATOM 919 O O . LYS A 1 109 ? 6.937 5.795 -16.725 1.00 84.12 109 LYS A O 1
ATOM 924 N N . GLU A 1 110 ? 7.028 4.808 -14.704 1.00 84.00 110 GLU A N 1
ATOM 925 C CA . GLU A 1 110 ? 5.673 5.194 -14.274 1.00 84.00 110 GLU A CA 1
ATOM 926 C C . GLU A 1 110 ? 5.482 6.723 -14.255 1.00 84.00 110 GLU A C 1
ATOM 928 O O . GLU A 1 110 ? 4.419 7.216 -14.627 1.00 84.00 110 GLU A O 1
ATOM 933 N N . ILE A 1 111 ? 6.509 7.492 -13.878 1.00 86.00 111 ILE A N 1
ATOM 934 C CA . ILE A 1 111 ? 6.442 8.962 -13.863 1.00 86.00 111 ILE A CA 1
ATOM 935 C C . ILE A 1 111 ? 6.430 9.495 -15.284 1.00 86.00 111 ILE A C 1
ATOM 937 O O . ILE A 1 111 ? 5.537 10.257 -15.645 1.00 86.00 111 ILE A O 1
ATOM 941 N N . VAL A 1 112 ? 7.388 9.046 -16.095 1.00 85.00 112 VAL A N 1
ATOM 942 C CA . VAL A 1 112 ? 7.550 9.505 -17.480 1.00 85.00 112 VAL A CA 1
ATOM 943 C C . VAL A 1 112 ? 6.306 9.197 -18.317 1.00 85.00 112 VAL A C 1
ATOM 945 O O . VAL A 1 112 ? 5.902 10.008 -19.146 1.00 85.00 112 VAL A O 1
ATOM 948 N N . GLN A 1 113 ? 5.660 8.051 -18.083 1.00 85.38 113 GLN A N 1
ATOM 949 C CA . GLN A 1 113 ? 4.397 7.700 -18.740 1.00 85.38 113 GLN A CA 1
ATOM 950 C C . GLN A 1 113 ? 3.265 8.667 -18.376 1.00 85.38 113 GLN A C 1
ATOM 952 O O . GLN A 1 113 ? 2.481 9.043 -19.246 1.00 85.38 113 GLN A O 1
ATOM 957 N N . ARG A 1 114 ? 3.183 9.097 -17.111 1.00 84.88 114 ARG A N 1
ATOM 958 C CA . ARG A 1 114 ? 2.127 10.005 -16.639 1.00 84.88 114 ARG A CA 1
ATOM 959 C C . ARG A 1 114 ? 2.353 11.452 -17.066 1.00 84.88 114 ARG A C 1
ATOM 961 O O . ARG A 1 114 ? 1.393 12.134 -17.410 1.00 84.88 114 ARG A O 1
ATOM 968 N N . THR A 1 115 ? 3.595 11.928 -17.056 1.00 85.00 115 THR A N 1
ATOM 969 C CA . THR A 1 115 ? 3.928 13.304 -17.460 1.00 85.00 115 THR A CA 1
ATOM 970 C C . THR A 1 115 ? 4.110 13.454 -18.969 1.00 85.00 115 THR A C 1
ATOM 972 O O . THR A 1 115 ? 4.138 14.579 -19.466 1.00 85.00 115 THR A O 1
ATOM 975 N N . LYS A 1 116 ? 4.234 12.338 -19.707 1.00 84.56 116 LYS A N 1
ATOM 976 C CA . LYS A 1 116 ? 4.505 12.258 -21.158 1.00 84.56 116 LYS A CA 1
ATOM 977 C C . LYS A 1 116 ? 5.794 12.970 -21.602 1.00 84.56 116 LYS A C 1
ATOM 979 O O . LYS A 1 116 ? 6.088 13.019 -22.793 1.00 84.56 116 LYS A O 1
ATOM 984 N N . LYS A 1 117 ? 6.570 13.517 -20.664 1.00 79.38 117 LYS A N 1
ATOM 985 C CA . LYS A 1 117 ? 7.780 14.310 -20.895 1.00 79.38 117 LYS A CA 1
ATOM 986 C C . LYS A 1 117 ? 8.882 13.832 -19.950 1.00 79.38 117 LYS A C 1
ATOM 988 O O . LYS A 1 117 ? 8.630 13.528 -18.788 1.00 79.38 117 LYS A O 1
ATOM 993 N N . ARG A 1 118 ? 10.126 13.797 -20.431 1.00 74.00 118 ARG A N 1
ATOM 994 C CA . ARG A 1 118 ? 11.325 13.542 -19.606 1.00 74.00 118 ARG A CA 1
ATOM 995 C C . ARG A 1 118 ? 11.954 14.836 -19.079 1.00 74.00 118 ARG A C 1
ATOM 997 O O . ARG A 1 118 ? 13.165 14.927 -18.949 1.00 74.00 118 ARG A O 1
ATOM 1004 N N . ASP A 1 119 ? 11.132 15.839 -18.798 1.00 84.88 119 ASP A N 1
ATOM 1005 C CA . ASP A 1 119 ? 11.610 17.091 -18.219 1.00 84.88 119 ASP A CA 1
ATOM 1006 C C . ASP A 1 119 ? 11.718 16.960 -16.693 1.00 84.88 119 ASP A C 1
ATOM 1008 O O . ASP A 1 119 ? 10.737 16.641 -16.013 1.00 84.88 119 ASP A O 1
ATOM 1012 N N . ASN A 1 120 ? 12.909 17.234 -16.159 1.00 84.25 120 ASN A N 1
ATOM 1013 C CA . ASN A 1 120 ? 13.207 17.165 -14.732 1.00 84.25 120 ASN A CA 1
ATOM 1014 C C . ASN A 1 120 ? 12.333 18.119 -13.916 1.00 84.25 120 ASN A C 1
ATOM 1016 O O . ASN A 1 120 ? 11.863 17.736 -12.843 1.00 84.25 120 ASN A O 1
ATOM 1020 N N . ILE A 1 121 ? 12.068 19.330 -14.415 1.00 88.00 121 ILE A N 1
ATOM 1021 C CA . ILE A 1 121 ? 11.281 20.330 -13.679 1.00 88.00 121 ILE A CA 1
ATOM 1022 C C . ILE A 1 121 ? 9.822 19.877 -13.598 1.00 88.00 121 ILE A C 1
ATOM 1024 O O . ILE A 1 121 ? 9.231 19.841 -12.513 1.00 88.00 121 ILE A O 1
ATOM 1028 N N . THR A 1 122 ? 9.251 19.478 -14.735 1.00 87.81 122 THR A N 1
ATOM 1029 C CA . THR A 1 122 ? 7.876 18.968 -14.808 1.00 87.81 122 THR A CA 1
ATOM 1030 C C . THR A 1 122 ? 7.690 17.705 -13.959 1.00 87.81 122 THR A C 1
ATOM 1032 O O . THR A 1 122 ? 6.728 17.624 -13.190 1.00 87.81 122 THR A O 1
ATOM 1035 N N . ASN A 1 123 ? 8.620 16.748 -14.031 1.00 88.94 123 ASN A N 1
ATOM 1036 C CA . ASN A 1 123 ? 8.556 15.505 -13.256 1.00 88.94 123 ASN A C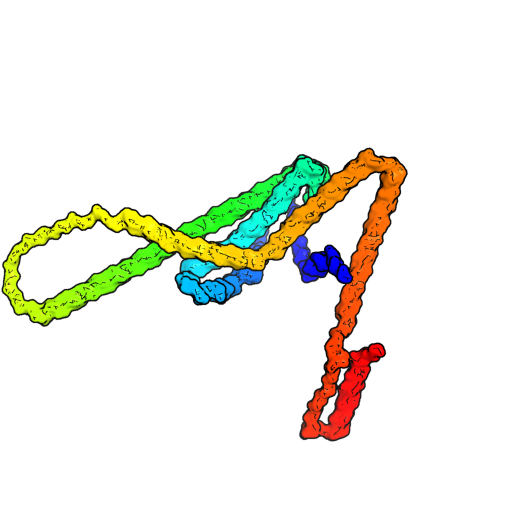A 1
ATOM 1037 C C . ASN A 1 123 ? 8.688 15.759 -11.752 1.00 88.94 123 ASN A C 1
ATOM 1039 O O . ASN A 1 123 ? 7.893 15.230 -10.974 1.00 88.94 123 ASN A O 1
ATOM 1043 N N . THR A 1 124 ? 9.612 16.631 -11.345 1.00 91.19 124 THR A N 1
ATOM 1044 C CA . THR A 1 124 ? 9.780 17.021 -9.938 1.00 91.19 124 THR A CA 1
ATOM 1045 C C . THR A 1 124 ? 8.508 17.661 -9.395 1.00 91.19 124 THR A C 1
ATOM 1047 O O . THR A 1 124 ? 7.998 17.231 -8.362 1.00 91.19 124 THR A O 1
ATOM 1050 N N . ARG A 1 125 ? 7.926 18.632 -10.113 1.00 90.62 125 ARG A N 1
ATOM 1051 C CA . ARG A 1 125 ? 6.666 19.277 -9.701 1.00 90.62 125 ARG A CA 1
ATOM 1052 C C . ARG A 1 125 ? 5.513 18.280 -9.611 1.00 90.62 125 ARG A C 1
ATOM 1054 O O . ARG A 1 125 ? 4.720 18.348 -8.673 1.00 90.62 125 ARG A O 1
ATOM 1061 N N . PHE A 1 126 ? 5.415 17.352 -10.563 1.00 92.19 126 PHE A N 1
ATOM 1062 C CA . PHE A 1 126 ? 4.383 16.317 -10.564 1.00 92.19 126 PHE A CA 1
ATOM 1063 C C . PHE A 1 126 ? 4.492 15.399 -9.340 1.00 92.19 126 PHE A C 1
ATOM 1065 O O . PHE A 1 126 ? 3.506 15.203 -8.623 1.00 92.19 126 PHE A O 1
ATOM 1072 N N . VAL A 1 127 ? 5.692 14.877 -9.074 1.00 92.50 127 VAL A N 1
ATOM 1073 C CA . VAL A 1 127 ? 5.948 14.000 -7.925 1.00 92.50 127 VAL A CA 1
ATOM 1074 C C . VAL A 1 127 ? 5.742 14.754 -6.615 1.00 92.50 127 VAL A C 1
ATOM 1076 O O . VAL A 1 127 ? 5.036 14.254 -5.742 1.00 92.50 127 VAL A O 1
ATOM 1079 N N . GLN A 1 128 ? 6.247 15.983 -6.499 1.00 93.12 128 GLN A N 1
ATOM 1080 C CA . GLN A 1 128 ? 6.071 16.803 -5.301 1.00 93.12 128 GLN A CA 1
ATOM 1081 C C . GLN A 1 128 ? 4.593 17.099 -5.024 1.00 93.12 128 GLN A C 1
ATOM 1083 O O . GLN A 1 128 ? 4.134 16.964 -3.893 1.00 93.12 128 GLN A O 1
ATOM 1088 N N . LYS A 1 129 ? 3.804 17.423 -6.057 1.00 94.56 129 LYS A N 1
ATOM 1089 C CA . LYS A 1 129 ? 2.352 17.619 -5.923 1.00 94.56 129 LYS A CA 1
ATOM 1090 C C . LYS A 1 129 ? 1.655 16.357 -5.411 1.00 94.56 129 LYS A C 1
ATOM 1092 O O . LYS A 1 129 ? 0.721 16.445 -4.615 1.00 94.56 129 LYS A O 1
ATOM 1097 N N . LYS A 1 130 ? 2.087 15.181 -5.868 1.00 94.00 130 LYS A N 1
ATOM 1098 C CA . LYS A 1 130 ? 1.541 13.895 -5.421 1.00 94.00 130 LYS A CA 1
ATOM 1099 C C . LYS A 1 130 ? 1.944 13.578 -3.977 1.00 94.00 130 LYS A C 1
ATOM 1101 O O . LYS A 1 130 ? 1.081 13.147 -3.216 1.00 94.00 130 LYS A O 1
ATOM 1106 N N . ILE A 1 131 ? 3.193 13.851 -3.599 1.00 94.75 131 ILE A N 1
ATOM 1107 C CA . ILE A 1 131 ? 3.691 13.749 -2.220 1.00 94.75 131 ILE A CA 1
ATOM 1108 C C . ILE A 1 131 ? 2.873 14.653 -1.296 1.00 94.75 131 ILE A C 1
ATOM 1110 O O . ILE A 1 131 ? 2.309 14.153 -0.332 1.00 94.75 131 ILE A O 1
ATOM 1114 N N . ASN A 1 132 ? 2.713 15.935 -1.632 1.00 94.88 132 ASN A N 1
ATOM 1115 C CA . ASN A 1 132 ? 1.968 16.889 -0.804 1.00 94.88 132 ASN A CA 1
ATOM 1116 C C . ASN A 1 132 ? 0.524 16.423 -0.562 1.00 94.88 132 ASN A C 1
ATOM 1118 O O . ASN A 1 132 ? 0.082 16.367 0.580 1.00 94.88 132 ASN A O 1
ATOM 1122 N N . ARG A 1 133 ? -0.175 15.967 -1.611 1.00 95.06 133 ARG A N 1
ATOM 1123 C CA . ARG A 1 133 ? -1.536 15.409 -1.489 1.00 95.06 133 ARG A CA 1
ATOM 1124 C C . ARG A 1 133 ? -1.605 14.180 -0.578 1.00 95.06 133 ARG A C 1
ATOM 1126 O O . ARG A 1 133 ? -2.581 14.004 0.150 1.00 95.06 133 ARG A O 1
ATOM 1133 N N . LEU A 1 134 ? -0.610 13.294 -0.650 1.00 94.12 134 LEU A N 1
ATOM 1134 C CA . LEU A 1 134 ? -0.548 12.114 0.215 1.00 94.12 134 LEU A CA 1
ATOM 1135 C C . LEU A 1 134 ? -0.273 12.519 1.665 1.00 94.12 134 LEU A C 1
ATOM 1137 O O . LEU A 1 134 ? -0.960 12.026 2.556 1.00 94.12 134 LEU A O 1
ATOM 1141 N N . THR A 1 135 ? 0.651 13.454 1.892 1.00 94.56 135 THR A N 1
ATOM 1142 C CA . THR A 1 135 ? 0.955 14.017 3.214 1.00 94.56 135 THR A CA 1
ATOM 1143 C C . THR A 1 135 ? -0.270 14.681 3.838 1.00 94.56 135 THR A C 1
ATOM 1145 O O . THR A 1 135 ? -0.601 14.385 4.982 1.00 94.56 135 THR A O 1
ATOM 1148 N N . GLU A 1 136 ? -1.000 15.502 3.080 1.00 94.88 136 GLU A N 1
ATOM 1149 C CA . GLU A 1 136 ? -2.261 16.115 3.517 1.00 94.88 136 GLU A CA 1
ATOM 1150 C C . GLU A 1 136 ? -3.301 15.052 3.889 1.00 94.88 136 GLU A C 1
ATOM 1152 O O . GLU A 1 136 ? -3.898 15.107 4.964 1.00 94.88 136 GLU A O 1
ATOM 1157 N N . SER A 1 137 ? -3.490 14.031 3.043 1.00 93.88 137 SER A N 1
ATOM 1158 C CA . SER A 1 137 ? -4.447 12.961 3.342 1.00 93.88 137 SER A CA 1
ATOM 1159 C C . SER A 1 137 ? -4.031 12.107 4.543 1.00 93.88 137 SER A C 1
ATOM 1161 O O . SER A 1 137 ? -4.915 11.546 5.194 1.00 93.88 137 SER A O 1
ATOM 1163 N N . ILE A 1 138 ? -2.731 11.949 4.806 1.00 92.31 138 ILE A N 1
ATOM 1164 C CA . ILE A 1 138 ? -2.214 11.264 5.997 1.00 92.31 138 ILE A CA 1
ATOM 1165 C C . ILE A 1 138 ? -2.479 12.123 7.231 1.00 92.31 138 ILE A C 1
ATOM 1167 O O . ILE A 1 138 ? -3.033 11.606 8.194 1.00 92.31 138 ILE A O 1
ATOM 1171 N N . ALA A 1 139 ? -2.170 13.420 7.183 1.00 92.44 139 ALA A N 1
ATOM 1172 C CA . ALA A 1 139 ? -2.426 14.349 8.280 1.00 92.44 139 ALA A CA 1
ATOM 1173 C C . ALA A 1 139 ? -3.919 14.404 8.639 1.00 92.44 139 ALA A C 1
ATOM 1175 O O . ALA A 1 139 ? -4.272 14.301 9.812 1.00 92.44 139 ALA A O 1
ATOM 1176 N N . GLN A 1 140 ? -4.799 14.464 7.634 1.00 93.56 140 GLN A N 1
ATOM 1177 C CA . GLN A 1 140 ? -6.245 14.413 7.844 1.00 93.56 140 GLN A CA 1
ATOM 1178 C C . GLN A 1 140 ? -6.679 13.097 8.506 1.00 93.56 140 GLN A C 1
ATOM 1180 O O . GLN A 1 140 ? -7.470 13.119 9.444 1.00 93.56 140 GLN A O 1
ATOM 1185 N N . ALA A 1 141 ? -6.154 11.953 8.051 1.00 91.06 141 ALA A N 1
ATOM 1186 C CA . ALA A 1 141 ? -6.459 10.661 8.661 1.00 91.06 141 ALA A CA 1
ATOM 1187 C C . ALA A 1 141 ? -5.980 10.597 10.122 1.00 91.06 141 ALA A C 1
ATOM 1189 O O . ALA A 1 141 ? -6.743 10.179 10.991 1.00 91.06 141 ALA A O 1
ATOM 1190 N N . THR A 1 142 ? -4.767 11.075 10.410 1.00 91.50 142 THR A N 1
ATOM 1191 C CA . THR A 1 142 ? -4.220 11.155 11.772 1.00 91.50 142 THR A CA 1
ATOM 1192 C C . THR A 1 142 ? -5.090 12.026 12.679 1.00 91.50 142 THR A C 1
ATOM 1194 O O . THR A 1 142 ? -5.412 11.604 13.787 1.00 91.50 142 THR A O 1
ATOM 1197 N N . ALA A 1 143 ? -5.532 13.195 12.203 1.00 91.88 143 ALA A N 1
ATOM 1198 C CA . ALA A 1 143 ? -6.437 14.063 12.956 1.00 91.88 143 ALA A CA 1
ATOM 1199 C C . ALA A 1 143 ? -7.760 13.348 13.276 1.00 91.88 143 ALA A C 1
ATOM 1201 O O . ALA A 1 143 ? -8.156 13.273 14.433 1.00 91.88 143 ALA A O 1
ATOM 1202 N N . THR A 1 144 ? -8.383 12.708 12.279 1.00 92.44 144 THR A N 1
ATOM 1203 C CA . THR A 1 144 ? -9.643 11.975 12.500 1.00 92.44 144 THR A CA 1
ATOM 1204 C C . THR A 1 144 ? -9.495 10.777 13.440 1.00 92.44 144 THR A C 1
ATOM 1206 O O . THR A 1 144 ? -10.409 10.484 14.205 1.00 92.44 144 THR A O 1
ATOM 1209 N N . ILE A 1 145 ? -8.353 10.083 13.415 1.00 90.06 145 ILE A N 1
ATOM 1210 C CA . ILE A 1 145 ? -8.057 8.998 14.361 1.00 90.06 145 ILE A CA 1
ATOM 1211 C C . ILE A 1 145 ? -7.954 9.558 15.782 1.00 90.06 145 ILE A C 1
ATOM 1213 O O . ILE A 1 145 ? -8.555 8.993 16.695 1.00 90.06 145 ILE A O 1
ATOM 1217 N N . SER A 1 146 ? -7.243 10.675 15.954 1.00 89.88 146 SER A N 1
ATOM 1218 C CA . SER A 1 146 ? -7.115 11.355 17.244 1.00 89.88 146 SER A CA 1
ATOM 1219 C C . SER A 1 146 ? -8.480 11.790 17.783 1.00 89.88 146 SER A C 1
ATOM 1221 O O . SER A 1 146 ? -8.782 11.551 18.950 1.00 89.88 146 SER A O 1
ATOM 1223 N N . ASP A 1 147 ? -9.344 12.356 16.938 1.00 90.75 147 ASP A N 1
ATOM 1224 C CA . ASP A 1 147 ? -10.702 12.748 17.334 1.00 90.75 147 ASP A CA 1
ATOM 1225 C C . ASP A 1 147 ? -11.527 11.542 17.804 1.00 90.75 147 ASP A C 1
ATOM 1227 O O . ASP A 1 147 ? -12.196 11.602 18.837 1.00 90.75 147 ASP A O 1
ATOM 1231 N N . LEU A 1 148 ? -11.445 10.414 17.092 1.00 90.31 148 LEU A N 1
ATOM 1232 C CA . LEU A 1 148 ? -12.119 9.175 17.487 1.00 90.31 148 LEU A CA 1
ATOM 1233 C C . LEU A 1 148 ? -11.567 8.609 18.805 1.00 90.31 148 LEU A C 1
ATOM 1235 O O . LEU A 1 148 ? -12.334 8.091 19.617 1.00 90.31 148 LEU A O 1
ATOM 1239 N N . GLN A 1 149 ? -10.259 8.718 19.047 1.00 88.69 149 GLN A N 1
ATOM 1240 C CA . GLN A 1 149 ? -9.642 8.318 20.317 1.00 88.69 149 GLN A CA 1
ATOM 1241 C C . GLN A 1 149 ? -10.107 9.213 21.475 1.00 88.69 149 GLN A C 1
ATOM 1243 O O . GLN A 1 149 ? -10.374 8.708 22.569 1.00 88.69 149 GLN A O 1
ATOM 1248 N N . ILE A 1 150 ? -10.261 10.520 21.242 1.00 87.75 150 ILE A N 1
ATOM 1249 C CA . ILE A 1 150 ? -10.818 11.456 22.229 1.00 87.75 150 ILE A CA 1
ATOM 1250 C C . ILE A 1 150 ? -12.275 11.091 22.534 1.00 87.75 150 ILE A C 1
ATOM 1252 O O . ILE A 1 150 ? -12.619 10.933 23.703 1.00 87.75 150 ILE A O 1
ATOM 1256 N N . GLN A 1 151 ? -13.108 10.864 21.511 1.00 88.19 151 GLN A N 1
ATOM 1257 C CA . GLN A 1 151 ? -14.505 10.441 21.694 1.00 88.19 151 GLN A CA 1
ATOM 1258 C C . GLN A 1 151 ? -14.610 9.136 22.489 1.00 88.19 151 GLN A C 1
ATOM 1260 O O . GLN A 1 151 ? -15.437 9.021 23.397 1.00 88.19 151 GLN A O 1
ATOM 1265 N N . LEU A 1 152 ? -13.743 8.165 22.192 1.00 85.94 152 LEU A N 1
ATOM 1266 C CA . LEU A 1 152 ? -13.688 6.910 22.930 1.00 85.94 152 LEU A CA 1
ATOM 1267 C C . LEU A 1 152 ? -13.265 7.129 24.389 1.00 85.94 152 LEU A C 1
ATOM 1269 O O . LEU A 1 152 ? -13.852 6.544 25.297 1.00 85.94 152 LEU A O 1
ATOM 1273 N N . THR A 1 153 ? -12.287 8.004 24.628 1.00 84.75 153 THR A N 1
ATOM 1274 C CA . THR A 1 153 ? -11.857 8.387 25.981 1.00 84.75 153 THR A CA 1
ATOM 1275 C C . THR A 1 153 ? -13.016 9.002 26.761 1.00 84.75 153 THR A C 1
ATOM 1277 O O . THR A 1 153 ? -13.281 8.582 27.886 1.00 84.75 153 THR A O 1
ATOM 1280 N N . THR A 1 154 ? -13.753 9.938 26.155 1.00 85.56 154 THR A N 1
ATOM 1281 C CA . THR A 1 154 ? -14.939 10.553 26.766 1.00 85.56 154 THR A CA 1
ATOM 1282 C C . THR A 1 154 ? -15.992 9.501 27.110 1.00 85.56 154 THR A C 1
ATOM 1284 O O . THR A 1 154 ? -16.492 9.482 28.236 1.00 85.56 154 THR A O 1
ATOM 1287 N N . TYR A 1 155 ? -16.265 8.569 26.195 1.00 84.75 155 TYR A N 1
ATOM 1288 C CA . TYR A 1 155 ? -17.185 7.459 26.445 1.00 84.75 155 TYR A CA 1
ATOM 1289 C C . TYR A 1 155 ? -16.765 6.625 27.666 1.00 84.75 155 TYR A C 1
ATOM 1291 O O . TYR A 1 155 ? -17.567 6.401 28.570 1.00 84.75 155 TYR A O 1
ATOM 1299 N N . TRP A 1 156 ? -15.495 6.222 27.755 1.00 81.69 156 TRP A N 1
ATOM 1300 C CA . TRP A 1 156 ? -15.002 5.460 28.907 1.00 81.69 156 TRP A CA 1
ATOM 1301 C C . TRP A 1 156 ? -15.038 6.250 30.215 1.00 81.69 156 TRP A C 1
ATOM 1303 O O . TRP A 1 156 ? -15.344 5.673 31.259 1.00 81.69 156 TRP A O 1
ATOM 1313 N N . THR A 1 157 ? -14.766 7.559 30.180 1.00 81.88 157 THR A N 1
ATOM 1314 C CA . THR A 1 157 ? -14.903 8.401 31.378 1.00 81.88 157 THR A CA 1
ATOM 1315 C C . THR A 1 157 ? -16.347 8.456 31.870 1.00 81.88 157 THR A C 1
ATOM 1317 O O . THR A 1 157 ? -16.569 8.304 33.066 1.00 81.88 157 THR A O 1
ATOM 1320 N N . GLN A 1 158 ? -17.327 8.582 30.969 1.00 81.38 158 GLN A N 1
ATOM 1321 C CA . GLN A 1 158 ? -18.750 8.595 31.324 1.00 81.38 158 GLN A CA 1
ATOM 1322 C C . GLN A 1 158 ? -19.193 7.252 31.916 1.00 81.38 158 GLN A C 1
ATOM 1324 O O . GLN A 1 158 ? -19.747 7.219 33.010 1.00 81.38 158 GLN A O 1
ATOM 1329 N N . VAL A 1 159 ? -18.851 6.140 31.258 1.00 79.31 159 VAL A N 1
ATOM 1330 C CA . VAL A 1 159 ? -19.205 4.787 31.723 1.00 79.31 159 VAL A CA 1
ATOM 1331 C C . VAL A 1 159 ? -18.594 4.471 33.093 1.00 79.31 159 VAL A C 1
ATOM 1333 O O . VAL A 1 159 ? -19.230 3.824 33.925 1.00 79.31 159 VAL A O 1
ATOM 1336 N N . ASN A 1 160 ? -17.361 4.915 33.357 1.00 73.88 160 ASN A N 1
ATOM 1337 C CA . ASN A 1 160 ? -16.725 4.702 34.659 1.00 73.88 160 ASN A CA 1
ATOM 1338 C C . ASN A 1 160 ? -17.350 5.564 35.763 1.00 73.88 160 ASN A C 1
ATOM 1340 O O . ASN A 1 160 ? -17.485 5.085 36.889 1.00 73.88 160 ASN A O 1
ATOM 1344 N N . VAL A 1 161 ? -17.753 6.800 35.451 1.00 73.06 161 VAL A N 1
ATOM 1345 C CA . VAL A 1 161 ? -18.474 7.666 36.397 1.00 73.06 161 VAL A CA 1
ATOM 1346 C C . VAL A 1 161 ? -19.839 7.068 36.736 1.00 73.06 161 VAL A C 1
ATOM 1348 O O . VAL A 1 161 ? -20.149 6.950 37.916 1.00 73.06 161 VAL A O 1
ATOM 1351 N N . GLU A 1 162 ? -20.600 6.604 35.740 1.00 71.00 162 GLU A N 1
ATOM 1352 C CA . GLU A 1 162 ? -21.903 5.950 35.950 1.00 71.00 162 GLU A CA 1
ATOM 1353 C C . GLU A 1 162 ? -21.793 4.689 36.818 1.00 71.00 162 GLU A C 1
ATOM 1355 O O . GLU A 1 162 ? -22.588 4.479 37.736 1.00 71.00 162 GLU A O 1
ATOM 1360 N N . LYS A 1 163 ? -20.776 3.852 36.578 1.00 72.25 163 LYS A N 1
ATOM 1361 C CA . LYS A 1 163 ? -20.518 2.678 37.423 1.00 72.25 163 LYS A CA 1
ATOM 1362 C C . LYS A 1 163 ? -20.225 3.075 38.864 1.00 72.25 163 LYS A C 1
ATOM 1364 O O . LYS A 1 163 ? -20.795 2.484 39.775 1.00 72.25 163 LYS A O 1
ATOM 1369 N N . LEU A 1 164 ? -19.377 4.083 39.068 1.00 67.69 164 LEU A N 1
ATOM 1370 C CA . LEU A 1 164 ? -19.019 4.553 40.403 1.00 67.69 164 LEU A CA 1
ATOM 1371 C C . LEU A 1 164 ? -20.229 5.140 41.144 1.00 67.69 164 LEU A C 1
ATOM 1373 O O . LEU A 1 164 ? -20.423 4.833 42.319 1.00 67.69 164 LEU A O 1
ATOM 1377 N N . THR A 1 165 ? -21.069 5.934 40.472 1.00 66.62 165 THR A N 1
ATOM 1378 C CA . THR A 1 165 ? -22.294 6.483 41.076 1.00 66.62 165 THR A CA 1
ATOM 1379 C C . THR A 1 165 ? -23.288 5.390 41.444 1.00 66.62 165 THR A C 1
ATOM 1381 O O . THR A 1 165 ? -23.902 5.475 42.505 1.00 66.62 165 THR A O 1
ATOM 1384 N N . ASN A 1 166 ? -23.395 4.336 40.630 1.00 69.38 166 ASN A N 1
ATOM 1385 C CA . ASN A 1 166 ? -24.272 3.203 40.918 1.00 69.38 166 ASN A CA 1
ATOM 1386 C C . ASN A 1 166 ? -23.761 2.380 42.107 1.00 69.38 166 ASN A C 1
ATOM 1388 O O . ASN A 1 166 ? -24.545 2.070 42.995 1.00 69.38 166 ASN A O 1
ATOM 1392 N N . THR A 1 167 ? -22.453 2.116 42.206 1.00 69.81 167 THR A N 1
ATOM 1393 C CA . THR A 1 167 ? -21.885 1.420 43.376 1.00 69.81 167 THR A CA 1
ATOM 1394 C C . THR A 1 167 ? -22.042 2.239 44.659 1.00 69.81 167 THR A C 1
ATOM 1396 O O . THR A 1 167 ? -22.333 1.687 45.717 1.00 69.81 167 THR A O 1
ATOM 1399 N N . ILE A 1 168 ? -21.885 3.566 44.591 1.00 68.94 168 ILE A N 1
ATOM 1400 C CA . ILE A 1 168 ? -22.129 4.439 45.747 1.00 68.94 168 ILE A CA 1
ATOM 1401 C C . ILE A 1 168 ? -23.614 4.424 46.124 1.00 68.94 168 ILE A C 1
ATOM 1403 O O . ILE A 1 168 ? -23.924 4.306 47.305 1.00 68.94 168 ILE A O 1
ATOM 1407 N N . ALA A 1 169 ? -24.529 4.500 45.155 1.00 67.25 169 ALA A N 1
ATOM 1408 C CA . ALA A 1 169 ? -25.965 4.434 45.414 1.00 67.25 169 ALA A CA 1
ATOM 1409 C C . ALA A 1 169 ? -26.380 3.087 46.030 1.00 67.25 169 ALA A C 1
ATOM 1411 O O . ALA A 1 169 ? -27.142 3.075 46.994 1.00 67.25 169 ALA A O 1
ATOM 1412 N N . GLU A 1 170 ? -25.835 1.973 45.538 1.00 71.88 170 GLU A N 1
ATOM 1413 C CA . GLU A 1 170 ? -26.057 0.631 46.090 1.00 71.88 170 GLU A CA 1
ATOM 1414 C C . GLU A 1 170 ? -25.512 0.504 47.517 1.00 71.88 170 GLU A C 1
ATOM 1416 O O . GLU A 1 170 ? -26.222 0.019 48.396 1.00 71.88 170 GLU A O 1
ATOM 1421 N N . ASN A 1 171 ? -24.299 1.005 47.778 1.00 71.19 171 ASN A N 1
ATOM 1422 C CA . ASN A 1 171 ? -23.691 0.995 49.112 1.00 71.19 171 ASN A CA 1
ATOM 1423 C C . ASN A 1 171 ? -24.432 1.906 50.104 1.00 71.19 171 ASN A C 1
ATOM 1425 O O . ASN A 1 171 ? -24.592 1.572 51.275 1.00 71.19 171 ASN A O 1
ATOM 1429 N N . VAL A 1 172 ? -24.908 3.068 49.656 1.00 72.62 172 VAL A N 1
ATOM 1430 C CA . VAL A 1 172 ? -25.730 3.957 50.487 1.00 72.62 172 VAL A CA 1
ATOM 1431 C C . VAL A 1 172 ? -27.089 3.312 50.758 1.00 72.62 172 VAL A C 1
ATOM 1433 O O . VAL A 1 172 ? -27.560 3.359 51.892 1.00 72.62 172 VAL A O 1
ATOM 1436 N N . ALA A 1 173 ? -27.700 2.658 49.767 1.00 69.69 173 ALA A N 1
ATOM 1437 C CA . ALA A 1 173 ? -28.962 1.946 49.939 1.00 69.69 173 ALA A CA 1
ATOM 1438 C C . ALA A 1 173 ? -28.839 0.771 50.924 1.00 69.69 173 ALA A C 1
ATOM 1440 O O . ALA A 1 173 ? -29.716 0.613 51.775 1.00 69.69 173 ALA A O 1
ATOM 1441 N N . THR A 1 174 ? -27.753 -0.009 50.883 1.00 71.81 174 THR A N 1
ATOM 1442 C CA . THR A 1 174 ? -27.498 -1.081 51.864 1.00 71.81 174 THR A CA 1
ATOM 1443 C C . THR A 1 174 ? -27.248 -0.531 53.265 1.00 71.81 174 THR A C 1
ATOM 1445 O O . THR A 1 174 ? -27.884 -1.006 54.203 1.00 71.81 174 THR A O 1
ATOM 1448 N N . ILE A 1 175 ? -26.446 0.528 53.420 1.00 70.38 175 ILE A N 1
ATOM 1449 C CA . ILE A 1 175 ? -26.222 1.178 54.728 1.00 70.38 175 ILE A CA 1
ATOM 1450 C C . ILE A 1 175 ? -27.531 1.747 55.306 1.00 70.38 175 ILE A C 1
ATOM 1452 O O . ILE A 1 175 ? -27.789 1.644 56.510 1.00 70.38 175 ILE A O 1
ATOM 1456 N N . VAL A 1 176 ? -28.379 2.350 54.467 1.00 69.50 176 VAL A N 1
ATOM 1457 C CA . VAL A 1 176 ? -29.689 2.875 54.885 1.00 69.50 176 VAL A CA 1
ATOM 1458 C C . VAL A 1 176 ? -30.633 1.734 55.281 1.00 69.50 176 VAL A C 1
ATOM 1460 O O . VAL A 1 176 ? -31.295 1.832 56.315 1.00 69.50 176 VAL A O 1
ATOM 1463 N N . CYS A 1 177 ? -30.653 0.625 54.537 1.00 60.16 177 CYS A N 1
ATOM 1464 C CA . CYS A 1 177 ? -31.448 -0.556 54.887 1.00 60.16 177 CYS A CA 1
ATOM 1465 C C . CYS A 1 177 ? -30.964 -1.232 56.184 1.00 60.16 177 CYS A C 1
ATOM 1467 O O . CYS A 1 177 ? -31.791 -1.620 57.013 1.00 60.16 177 CYS A O 1
ATOM 1469 N N . GLU A 1 178 ? -29.652 -1.314 56.418 1.00 58.94 178 GLU A N 1
ATOM 1470 C CA . GLU A 1 178 ? -29.082 -1.826 57.672 1.00 58.94 178 GLU A CA 1
ATOM 1471 C C . GLU A 1 178 ? -29.432 -0.932 58.873 1.00 58.94 178 GLU A C 1
ATOM 1473 O O . GLU A 1 178 ? -29.817 -1.438 59.931 1.00 58.94 178 GLU A O 1
ATOM 1478 N N . LYS A 1 179 ? -29.395 0.400 58.719 1.00 57.69 179 LYS A N 1
ATOM 1479 C CA . LYS A 1 179 ? -29.823 1.336 59.778 1.00 57.69 179 LYS A CA 1
ATOM 1480 C C . LYS A 1 179 ? -31.319 1.250 60.089 1.00 57.69 179 LYS A C 1
ATOM 1482 O O . LYS A 1 179 ? -31.693 1.339 61.258 1.00 57.69 179 LYS A O 1
ATOM 1487 N N . ILE A 1 180 ? -32.175 1.054 59.085 1.00 58.59 180 ILE A N 1
ATOM 1488 C CA . ILE A 1 180 ? -33.627 0.908 59.289 1.00 58.59 180 ILE A CA 1
ATOM 1489 C C . ILE A 1 180 ? -33.956 -0.421 59.991 1.00 58.59 180 ILE A C 1
ATOM 1491 O O . ILE A 1 180 ? -34.802 -0.440 60.887 1.00 58.59 180 ILE A O 1
ATOM 1495 N N . ASN A 1 181 ? -33.256 -1.512 59.663 1.00 53.28 181 ASN A N 1
ATOM 1496 C CA . ASN A 1 181 ? -33.430 -2.795 60.354 1.00 53.28 181 ASN A CA 1
ATOM 1497 C C . ASN A 1 181 ? -32.933 -2.762 61.808 1.00 53.28 181 ASN A C 1
ATOM 1499 O O . ASN A 1 181 ? -33.575 -3.351 62.679 1.00 53.28 181 ASN A O 1
ATOM 1503 N N . ASN A 1 182 ? -31.861 -2.022 62.098 1.00 52.56 182 ASN A N 1
ATOM 1504 C CA . ASN A 1 182 ? -31.366 -1.862 63.468 1.00 52.56 182 ASN A CA 1
ATOM 1505 C C . ASN A 1 182 ? -32.260 -0.940 64.325 1.00 52.56 182 ASN A C 1
ATOM 1507 O O . ASN A 1 182 ? -32.428 -1.193 65.517 1.00 52.56 182 ASN A O 1
ATOM 1511 N N . ASN A 1 183 ? -32.925 0.058 63.728 1.00 49.56 183 ASN A N 1
ATOM 1512 C CA . ASN A 1 183 ? -33.867 0.937 64.440 1.00 49.56 183 ASN A CA 1
ATOM 1513 C C . ASN A 1 183 ? -35.244 0.312 64.717 1.00 49.56 183 ASN A C 1
ATOM 1515 O O . ASN A 1 183 ? -35.999 0.841 65.531 1.00 49.56 183 ASN A O 1
ATOM 1519 N N . LYS A 1 184 ? -35.584 -0.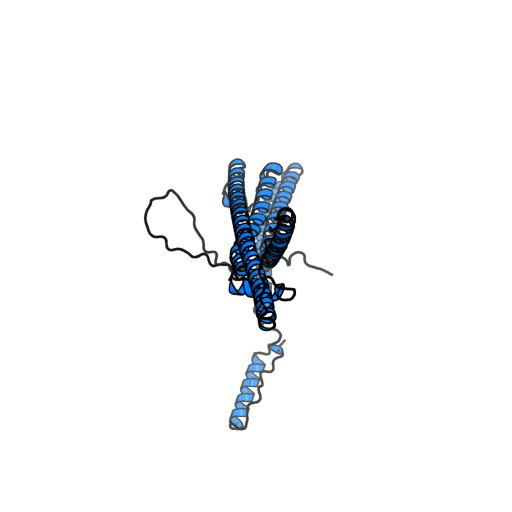833 64.113 1.00 47.16 184 LYS A N 1
ATOM 1520 C CA . LYS A 1 184 ? -36.831 -1.556 64.427 1.00 47.16 184 LYS A CA 1
ATOM 1521 C C . LYS A 1 184 ? -36.768 -2.367 65.729 1.00 47.16 184 LYS A C 1
ATOM 1523 O O . LYS A 1 184 ? -37.766 -2.982 66.095 1.00 47.16 184 LYS A O 1
ATOM 1528 N N . LYS A 1 185 ? -35.622 -2.380 66.427 1.00 43.22 185 LYS A N 1
ATOM 1529 C CA . LYS A 1 185 ? -35.408 -3.191 67.638 1.00 43.22 185 LYS A CA 1
ATOM 1530 C C . LYS A 1 185 ? -35.151 -2.404 68.927 1.00 43.22 185 LYS A C 1
ATOM 1532 O O . LYS A 1 185 ? -34.886 -3.032 69.945 1.00 43.22 185 LYS A O 1
ATOM 1537 N N . SER A 1 186 ? -35.252 -1.074 68.933 1.00 41.38 186 SER A N 1
ATOM 1538 C CA . SER A 1 186 ? -35.183 -0.326 70.194 1.00 41.38 186 SER A CA 1
ATOM 1539 C C . SER A 1 186 ? -35.830 1.054 70.088 1.00 41.38 186 SER A C 1
ATOM 1541 O O . SER A 1 186 ? -35.231 2.006 69.597 1.00 41.38 186 SER A O 1
ATOM 1543 N N . THR A 1 187 ? -37.070 1.163 70.559 1.00 35.50 187 THR A N 1
ATOM 1544 C CA . THR A 1 187 ? -37.683 2.439 70.941 1.00 35.50 187 THR A CA 1
ATOM 1545 C C . THR A 1 187 ? -37.523 2.616 72.443 1.00 35.50 187 THR A C 1
ATOM 1547 O O . THR A 1 187 ? -38.311 2.068 73.211 1.00 35.50 187 THR A O 1
ATOM 1550 N N . THR A 1 188 ? -36.551 3.430 72.850 1.00 33.06 188 THR A N 1
ATOM 1551 C CA . THR A 1 188 ? -36.613 4.136 74.133 1.00 33.06 188 THR A CA 1
ATOM 1552 C C . THR A 1 188 ? -35.951 5.506 74.024 1.00 33.06 188 THR A C 1
ATOM 1554 O O . THR A 1 188 ? -34.871 5.675 73.466 1.00 33.06 188 THR A O 1
ATOM 1557 N N . THR A 1 189 ? -36.687 6.484 74.527 1.00 41.12 189 THR A N 1
ATOM 1558 C CA . THR A 1 189 ? -36.536 7.936 74.451 1.00 41.12 189 THR A CA 1
ATOM 1559 C C . THR A 1 189 ? -35.369 8.467 75.287 1.00 41.12 189 THR A C 1
ATOM 1561 O O . THR A 1 189 ? -35.265 8.097 76.454 1.00 41.12 189 THR A O 1
ATOM 1564 N N . THR A 1 190 ? -34.577 9.415 74.766 1.00 32.09 190 THR A N 1
ATOM 1565 C CA . THR A 1 190 ? -34.040 10.577 75.523 1.00 32.09 190 THR A CA 1
ATOM 1566 C C . THR A 1 190 ? -33.350 11.602 74.611 1.00 32.09 190 THR A C 1
ATOM 1568 O O . THR A 1 190 ? -32.866 11.274 73.532 1.00 32.09 190 THR A O 1
ATOM 1571 N N . ALA A 1 191 ? -33.374 12.867 75.037 1.00 33.12 191 ALA A N 1
ATOM 1572 C CA . ALA A 1 191 ? -33.025 14.060 74.270 1.00 33.12 191 ALA A CA 1
ATOM 1573 C C . ALA A 1 191 ? -31.601 14.605 74.543 1.00 33.12 191 ALA A C 1
ATOM 1575 O O . ALA A 1 191 ? -31.190 14.654 75.696 1.00 33.12 191 ALA A O 1
ATOM 1576 N N . ALA A 1 192 ? -30.982 15.135 73.468 1.00 30.92 192 ALA A N 1
ATOM 1577 C CA . ALA A 1 192 ? -29.906 16.154 73.363 1.00 30.92 192 ALA A CA 1
ATOM 1578 C C . ALA A 1 192 ? -28.492 15.839 73.940 1.00 30.92 192 ALA A C 1
ATOM 1580 O O . ALA A 1 192 ? -28.382 14.976 74.803 1.00 30.92 192 ALA A O 1
ATOM 1581 N N . PRO A 1 193 ? -27.395 16.544 73.533 1.00 39.50 193 PRO A N 1
ATOM 1582 C CA . PRO A 1 193 ? -27.271 17.663 72.583 1.00 39.50 193 PRO A CA 1
ATOM 1583 C C . PRO A 1 193 ? -26.218 17.473 71.454 1.00 39.50 193 PRO A C 1
ATOM 1585 O O . PRO A 1 193 ? -25.549 16.452 71.326 1.00 39.50 193 PRO A O 1
ATOM 1588 N N . ALA A 1 194 ? -26.131 18.504 70.610 1.00 41.38 194 ALA A N 1
ATOM 1589 C CA . ALA A 1 194 ? -25.370 18.632 69.371 1.00 41.38 194 ALA A CA 1
ATOM 1590 C C . ALA A 1 194 ? -23.855 18.362 69.472 1.00 41.38 194 ALA A C 1
ATOM 1592 O O . ALA A 1 194 ? -23.156 18.960 70.286 1.00 41.38 194 ALA A O 1
ATOM 1593 N N . ALA A 1 195 ? -23.349 17.560 68.530 1.00 31.75 195 ALA A N 1
ATOM 1594 C CA . ALA A 1 195 ? -21.937 17.482 68.177 1.00 31.75 195 ALA A CA 1
ATOM 1595 C C . ALA A 1 195 ? -21.766 17.859 66.697 1.00 31.75 195 ALA A C 1
ATOM 1597 O O . ALA A 1 195 ? -22.397 17.287 65.807 1.00 31.75 195 ALA A O 1
ATOM 1598 N N . SER A 1 196 ? -20.933 18.868 66.462 1.00 34.44 196 SER A N 1
ATOM 1599 C CA . SER A 1 196 ? -20.569 19.415 65.157 1.00 34.44 196 SER A CA 1
ATOM 1600 C C . SER A 1 196 ? -19.913 18.361 64.251 1.00 34.44 196 SER A C 1
ATOM 1602 O O . SER A 1 196 ? -19.045 17.626 64.724 1.00 34.44 196 SER A O 1
ATOM 1604 N N . PRO A 1 197 ? -20.224 18.303 62.943 1.00 35.47 197 PRO A N 1
ATOM 1605 C CA . PRO A 1 197 ? -19.451 17.490 62.017 1.00 35.47 197 PRO A CA 1
ATOM 1606 C C . PRO A 1 197 ? -18.144 18.209 61.664 1.00 35.47 197 PRO A C 1
ATOM 1608 O O . PRO A 1 197 ? -18.138 19.263 61.030 1.00 35.47 197 PRO A O 1
ATOM 1611 N N . THR A 1 198 ? -17.017 17.626 62.066 1.00 31.03 198 THR A N 1
ATOM 1612 C CA . THR A 1 198 ? -15.690 18.005 61.579 1.00 31.03 198 THR A CA 1
ATOM 1613 C C . THR A 1 198 ? -15.582 17.625 60.101 1.00 31.03 198 THR A C 1
ATOM 1615 O O . THR A 1 198 ? -15.413 16.460 59.745 1.00 31.03 198 THR A O 1
ATOM 1618 N N . THR A 1 199 ? -15.705 18.610 59.216 1.00 34.53 199 THR A N 1
ATOM 1619 C CA . THR A 1 199 ? -15.345 18.492 57.801 1.00 34.53 199 THR A CA 1
ATOM 1620 C C . THR A 1 199 ? -13.827 18.451 57.657 1.00 34.53 199 THR A C 1
ATOM 1622 O O . THR A 1 199 ? -13.177 19.493 57.646 1.00 34.53 199 THR A O 1
ATOM 1625 N N . THR A 1 200 ? -13.270 17.255 57.469 1.00 29.83 200 THR A N 1
ATOM 1626 C CA . THR A 1 200 ? -11.924 17.072 56.905 1.00 29.83 200 THR A CA 1
ATOM 1627 C C . THR A 1 200 ? -12.054 16.272 55.613 1.00 29.83 200 THR A C 1
ATOM 1629 O O . THR A 1 200 ? -11.795 15.075 55.563 1.00 29.83 200 THR A O 1
ATOM 1632 N N . ALA A 1 201 ? -12.519 16.935 54.555 1.00 37.50 201 ALA A N 1
ATOM 1633 C CA . ALA A 1 201 ? -12.618 16.376 53.211 1.00 37.50 201 ALA A CA 1
ATOM 1634 C C . ALA A 1 201 ? -11.823 17.256 52.242 1.00 37.50 201 ALA A C 1
ATOM 1636 O O . ALA A 1 201 ? -12.400 18.080 51.544 1.00 37.50 201 ALA A O 1
ATOM 1637 N N . ALA A 1 202 ? -10.495 17.120 52.227 1.00 38.44 202 ALA A N 1
ATOM 1638 C CA . ALA A 1 202 ? -9.653 17.711 51.184 1.00 38.44 202 ALA A CA 1
ATOM 1639 C C . ALA A 1 202 ? -8.220 17.147 51.214 1.00 38.44 202 ALA A C 1
ATOM 1641 O O . ALA A 1 202 ? -7.293 17.858 51.576 1.00 38.44 202 ALA A O 1
ATOM 1642 N N . SER A 1 203 ? -8.013 15.874 50.849 1.00 32.72 203 SER A N 1
ATOM 1643 C CA . SER A 1 203 ? -6.698 15.400 50.361 1.00 32.72 203 SER A CA 1
ATOM 1644 C C . SER A 1 203 ? -6.775 13.999 49.730 1.00 32.72 203 SER A C 1
ATOM 1646 O O . SER A 1 203 ? -6.063 13.073 50.113 1.00 32.72 203 SER A O 1
ATOM 1648 N N . THR A 1 204 ? -7.706 13.768 48.799 1.00 33.12 204 THR A N 1
ATOM 1649 C CA . THR A 1 204 ? -7.788 12.458 48.107 1.00 33.12 204 THR A CA 1
ATOM 1650 C C . THR A 1 204 ? -8.302 12.555 46.672 1.00 33.12 204 THR A C 1
ATOM 1652 O O . THR A 1 204 ? -8.759 11.570 46.107 1.00 33.12 204 THR A O 1
ATOM 1655 N N . THR A 1 205 ? -8.242 13.740 46.060 1.00 34.38 205 THR A N 1
ATOM 1656 C CA . THR A 1 205 ? -8.803 13.982 44.716 1.00 34.38 205 THR A CA 1
ATOM 1657 C C . THR A 1 205 ? -7.724 14.058 43.625 1.00 34.38 205 THR A C 1
ATOM 1659 O O . THR A 1 205 ? -7.998 13.801 42.452 1.00 34.38 205 THR A O 1
ATOM 1662 N N . ALA A 1 206 ? -6.473 14.361 43.990 1.00 37.34 206 ALA A N 1
ATOM 1663 C CA . ALA A 1 206 ? -5.373 14.524 43.033 1.00 37.34 206 ALA A CA 1
ATOM 1664 C C . ALA A 1 206 ? -4.686 13.196 42.650 1.00 37.34 206 ALA A C 1
ATOM 1666 O O . ALA A 1 206 ? -4.231 13.037 41.520 1.00 37.34 206 ALA A O 1
ATOM 1667 N N . THR A 1 207 ? -4.643 12.209 43.549 1.00 33.19 207 THR A N 1
ATOM 1668 C CA . THR A 1 207 ? -3.969 10.922 43.289 1.00 33.19 207 THR A CA 1
ATOM 1669 C C . THR A 1 207 ? -4.816 9.990 42.411 1.00 33.19 207 THR A C 1
ATOM 1671 O O . THR A 1 207 ? -4.279 9.256 41.582 1.00 33.19 207 THR A O 1
ATOM 1674 N N . THR A 1 208 ? -6.144 10.068 42.531 1.00 37.75 208 THR A N 1
ATOM 1675 C CA . THR A 1 208 ? -7.138 9.224 41.838 1.00 37.75 208 THR A CA 1
ATOM 1676 C C . THR A 1 208 ? -7.311 9.594 40.364 1.00 37.75 208 THR A C 1
ATOM 1678 O O . THR A 1 208 ? -7.589 8.738 39.527 1.00 37.75 208 THR A O 1
ATOM 1681 N N . THR A 1 209 ? -7.107 10.865 40.008 1.00 44.16 209 THR A N 1
ATOM 1682 C CA . THR A 1 209 ? -7.265 11.358 38.628 1.00 44.16 209 THR A CA 1
ATOM 1683 C C . THR A 1 209 ? -6.127 10.914 37.705 1.00 44.16 209 THR A C 1
ATOM 1685 O O . THR A 1 209 ? -6.371 10.635 36.529 1.00 44.16 209 THR A O 1
ATOM 1688 N N . ASN A 1 210 ? -4.903 10.761 38.223 1.00 46.03 210 ASN A N 1
ATOM 1689 C CA . ASN A 1 210 ? -3.769 10.241 37.449 1.00 46.03 210 ASN A CA 1
ATOM 1690 C C . ASN A 1 210 ? -3.815 8.714 37.272 1.00 46.03 210 ASN A C 1
ATOM 1692 O O . ASN A 1 210 ? -3.438 8.208 36.214 1.00 46.03 210 ASN A O 1
ATOM 1696 N N . THR A 1 211 ? -4.341 7.971 38.250 1.00 49.22 211 THR A N 1
ATOM 1697 C CA . THR A 1 211 ? -4.560 6.519 38.117 1.00 49.22 211 THR A CA 1
ATOM 1698 C C . THR A 1 211 ? -5.695 6.203 37.141 1.00 49.22 211 THR A C 1
ATOM 1700 O O . THR A 1 211 ? -5.534 5.311 36.310 1.00 49.22 211 THR A O 1
ATOM 1703 N N . LEU A 1 212 ? -6.791 6.977 37.143 1.00 50.91 212 LEU A N 1
ATOM 1704 C CA . LEU A 1 212 ? -7.893 6.799 36.183 1.00 50.91 212 LEU A CA 1
ATOM 1705 C C . LEU A 1 212 ? -7.473 7.071 34.730 1.00 50.91 212 LEU A C 1
ATOM 1707 O O . LEU A 1 212 ? -7.853 6.327 33.828 1.00 50.91 212 LEU A O 1
ATOM 1711 N N . LYS A 1 213 ? -6.671 8.119 34.485 1.00 52.78 213 LYS A N 1
ATOM 1712 C CA . LYS A 1 213 ? -6.166 8.436 33.135 1.00 52.78 213 LYS A CA 1
ATOM 1713 C C . LYS A 1 213 ? -5.299 7.310 32.567 1.00 52.78 213 LYS A C 1
ATOM 1715 O O . LYS A 1 213 ? -5.448 6.965 31.397 1.00 52.78 213 LYS A O 1
ATOM 1720 N N . ASN A 1 214 ? -4.451 6.700 33.396 1.00 53.91 214 ASN A N 1
ATOM 1721 C CA . ASN A 1 214 ? -3.631 5.559 32.984 1.00 53.91 214 ASN A CA 1
ATOM 1722 C C . ASN A 1 214 ? -4.474 4.290 32.760 1.00 53.91 214 ASN A C 1
ATOM 1724 O O . ASN A 1 214 ? -4.215 3.555 31.810 1.00 53.91 214 ASN A O 1
ATOM 1728 N N . GLN A 1 215 ? -5.533 4.076 33.550 1.00 58.69 215 GLN A N 1
ATOM 1729 C CA . GLN A 1 215 ? -6.456 2.944 33.380 1.00 58.69 215 GLN A CA 1
ATOM 1730 C C . GLN A 1 215 ? -7.346 3.044 32.126 1.00 58.69 215 GLN A C 1
ATOM 1732 O O . GLN A 1 215 ? -7.730 2.015 31.579 1.00 58.69 215 GLN A O 1
ATOM 1737 N N . ILE A 1 216 ? -7.672 4.251 31.647 1.00 61.19 216 ILE A N 1
ATOM 1738 C CA . ILE A 1 216 ? -8.510 4.461 30.445 1.00 61.19 216 ILE A CA 1
ATOM 1739 C C . ILE A 1 216 ? -7.680 4.457 29.151 1.00 61.19 216 ILE A C 1
ATOM 1741 O O . ILE A 1 216 ? -8.189 4.102 28.087 1.00 61.19 216 ILE A O 1
ATOM 1745 N N . ARG A 1 217 ? -6.390 4.801 29.228 1.00 64.12 217 ARG A N 1
ATOM 1746 C CA . ARG A 1 217 ? -5.490 4.826 28.067 1.00 64.12 217 ARG A CA 1
ATOM 1747 C C . ARG A 1 217 ? -5.101 3.424 27.585 1.00 64.12 217 ARG A C 1
ATOM 1749 O O . ARG A 1 217 ? -5.076 3.169 26.383 1.00 64.12 217 ARG A O 1
ATOM 1756 N N . GLU A 1 218 ? -4.878 2.493 28.510 1.00 65.75 218 GLU A N 1
ATOM 1757 C CA . GLU A 1 218 ? -4.447 1.122 28.204 1.00 65.75 218 GLU A CA 1
ATOM 1758 C C . GLU A 1 218 ? -5.458 0.321 27.335 1.00 65.75 218 GLU A C 1
ATOM 1760 O O . GLU A 1 218 ? -5.038 -0.369 26.400 1.00 65.75 218 GLU A O 1
ATOM 1765 N N . PRO A 1 219 ? -6.789 0.408 27.554 1.00 70.94 219 PRO A N 1
ATOM 1766 C CA . PRO A 1 219 ? -7.796 -0.192 26.674 1.00 70.94 219 PRO A CA 1
ATOM 1767 C C . PRO A 1 219 ? -7.807 0.378 25.251 1.00 70.94 219 PRO A C 1
ATOM 1769 O O . PRO A 1 219 ? -8.009 -0.374 24.296 1.00 70.94 219 PRO A O 1
ATOM 1772 N N . ILE A 1 220 ? -7.581 1.686 25.096 1.00 74.44 220 ILE A N 1
ATOM 1773 C CA . ILE A 1 220 ? -7.600 2.366 23.792 1.00 74.44 220 ILE A CA 1
ATOM 1774 C C . ILE A 1 220 ? -6.399 1.925 22.952 1.00 74.44 220 ILE A C 1
ATOM 1776 O O . ILE A 1 220 ? -6.568 1.527 21.800 1.00 74.44 220 ILE A O 1
ATOM 1780 N N . GLU A 1 221 ? -5.208 1.889 23.551 1.00 79.31 221 GLU A N 1
ATOM 1781 C CA . GLU A 1 221 ? -3.987 1.409 22.891 1.00 79.31 221 GLU A CA 1
ATOM 1782 C C . GLU A 1 221 ? -4.093 -0.079 22.505 1.00 79.31 221 GLU A C 1
ATOM 1784 O O . GLU A 1 221 ? -3.650 -0.495 21.428 1.00 79.31 221 GLU A O 1
ATOM 1789 N N . LYS A 1 222 ? -4.749 -0.901 23.340 1.00 81.38 222 LYS A N 1
ATOM 1790 C CA . LYS A 1 222 ? -5.054 -2.303 23.004 1.00 81.38 222 LYS A CA 1
ATOM 1791 C C . LYS A 1 222 ? -5.985 -2.405 21.792 1.00 81.38 222 LYS A C 1
ATOM 1793 O O . LYS A 1 222 ? -5.699 -3.193 20.889 1.00 81.38 222 LYS A O 1
ATOM 1798 N N . LEU A 1 223 ? -7.067 -1.624 21.747 1.00 81.12 223 LEU A N 1
ATOM 1799 C CA . LEU A 1 223 ? -8.004 -1.606 20.614 1.00 81.12 223 LEU A CA 1
ATOM 1800 C C . LEU A 1 223 ? -7.322 -1.147 19.323 1.00 81.12 223 LEU A C 1
ATOM 1802 O O . LEU A 1 223 ? -7.464 -1.805 18.292 1.00 81.12 223 LEU A O 1
ATOM 1806 N N . GLU A 1 224 ? -6.517 -0.090 19.386 1.00 85.50 224 GLU A N 1
ATOM 1807 C CA . GLU A 1 224 ? -5.716 0.380 18.255 1.00 85.50 224 GLU A CA 1
ATOM 1808 C C . GLU A 1 224 ? -4.778 -0.711 17.728 1.00 85.50 224 GLU A C 1
ATOM 1810 O O . GLU A 1 224 ? -4.754 -0.988 16.526 1.00 85.50 224 GLU A O 1
ATOM 1815 N N . LYS A 1 225 ? -4.070 -1.416 18.618 1.00 86.25 225 LYS A N 1
ATOM 1816 C CA . LYS A 1 225 ? -3.194 -2.530 18.231 1.00 86.25 225 LYS A CA 1
ATOM 1817 C C . LYS A 1 225 ? -3.951 -3.634 17.487 1.00 86.25 225 LYS A C 1
ATOM 1819 O O . LYS A 1 225 ? -3.412 -4.218 16.542 1.00 86.25 225 LYS A O 1
ATOM 1824 N N . TYR A 1 226 ? -5.193 -3.925 17.877 1.00 84.50 226 TYR A N 1
ATOM 1825 C CA . TYR A 1 226 ? -6.026 -4.892 17.162 1.00 84.50 226 TYR A CA 1
ATOM 1826 C C . TYR A 1 226 ? -6.463 -4.387 15.789 1.00 84.50 226 TYR A C 1
ATOM 1828 O O . TYR A 1 226 ? -6.393 -5.159 14.830 1.00 84.50 226 TYR A O 1
ATOM 1836 N N . ILE A 1 227 ? -6.852 -3.114 15.666 1.00 85.56 227 ILE A N 1
ATOM 1837 C CA . ILE A 1 227 ? -7.175 -2.506 14.367 1.00 85.56 227 ILE A CA 1
ATOM 1838 C C . ILE A 1 227 ? -5.957 -2.562 13.443 1.00 85.56 227 ILE A C 1
ATOM 1840 O O . ILE A 1 227 ? -6.070 -2.997 12.298 1.00 85.56 227 ILE A O 1
ATOM 1844 N N . LEU A 1 228 ? -4.778 -2.187 13.937 1.00 87.44 228 LEU A N 1
ATOM 1845 C CA . LEU A 1 228 ? -3.546 -2.230 13.154 1.00 87.44 228 LEU A CA 1
ATOM 1846 C C . LEU A 1 228 ? -3.202 -3.658 12.724 1.00 87.44 228 LEU A C 1
ATOM 1848 O O . LEU A 1 228 ? -2.851 -3.873 11.567 1.00 87.44 228 LEU A O 1
ATOM 1852 N N . LYS A 1 229 ? -3.368 -4.656 13.602 1.00 87.81 229 LYS A N 1
ATOM 1853 C CA . LYS A 1 229 ? -3.177 -6.073 13.248 1.00 87.81 229 LYS A CA 1
ATOM 1854 C C . LYS A 1 229 ? -4.173 -6.540 12.183 1.00 87.81 229 LYS A C 1
ATOM 1856 O O . LYS A 1 229 ? -3.791 -7.268 11.262 1.00 87.81 229 LYS A O 1
ATOM 1861 N N . TYR A 1 230 ? -5.429 -6.122 12.302 1.00 87.56 230 TYR A N 1
ATOM 1862 C CA . TYR A 1 230 ? -6.469 -6.401 11.321 1.00 87.56 230 TYR A CA 1
ATOM 1863 C C . TYR A 1 230 ? -6.088 -5.834 9.954 1.00 87.56 230 TYR A C 1
ATOM 1865 O O . TYR A 1 230 ? -5.901 -6.582 8.994 1.00 87.56 230 TYR A O 1
ATOM 1873 N N . VAL A 1 231 ? -5.866 -4.521 9.893 1.00 88.50 231 VAL A N 1
ATOM 1874 C CA . VAL A 1 231 ? -5.492 -3.805 8.671 1.00 88.50 231 VAL A CA 1
ATOM 1875 C C . VAL A 1 231 ? -4.212 -4.382 8.075 1.00 88.50 231 VAL A C 1
ATOM 1877 O O . VAL A 1 231 ? -4.166 -4.642 6.875 1.00 88.50 231 VAL A O 1
ATOM 1880 N N . TYR A 1 232 ? -3.193 -4.658 8.890 1.00 88.12 232 TYR A N 1
ATOM 1881 C CA . TYR A 1 232 ? -1.934 -5.256 8.443 1.00 88.12 232 TYR A CA 1
ATOM 1882 C C . TYR A 1 232 ? -2.160 -6.583 7.715 1.00 88.12 232 TYR A C 1
ATOM 1884 O O . TYR A 1 232 ? -1.606 -6.793 6.637 1.00 88.12 232 TYR A O 1
ATOM 1892 N N . THR A 1 233 ? -3.013 -7.456 8.253 1.00 86.44 233 THR A N 1
ATOM 1893 C CA . THR A 1 233 ? -3.296 -8.770 7.655 1.00 86.44 233 THR A CA 1
ATOM 1894 C C . THR A 1 233 ? -3.868 -8.622 6.241 1.00 86.44 233 THR A C 1
ATOM 1896 O O . THR A 1 233 ? -3.432 -9.312 5.322 1.00 86.44 233 THR A O 1
ATOM 1899 N N . TYR A 1 234 ? -4.775 -7.664 6.033 1.00 84.81 234 TYR A N 1
ATOM 1900 C CA . TYR A 1 234 ? -5.411 -7.440 4.731 1.00 84.81 234 TYR A CA 1
ATOM 1901 C C . TYR A 1 234 ? -4.639 -6.490 3.807 1.00 84.81 234 TYR A C 1
ATOM 1903 O O . TYR A 1 234 ? -4.952 -6.422 2.622 1.00 84.81 234 TYR A O 1
ATOM 1911 N N . THR A 1 235 ? -3.610 -5.789 4.292 1.00 86.56 235 THR A N 1
ATOM 1912 C CA . THR A 1 235 ? -2.803 -4.840 3.495 1.00 86.56 235 THR A CA 1
ATOM 1913 C C . THR A 1 235 ? -1.426 -5.373 3.083 1.00 86.56 235 THR A C 1
ATOM 1915 O O . THR A 1 235 ? -0.679 -4.656 2.420 1.00 86.56 235 THR A O 1
ATOM 1918 N N . GLN A 1 236 ? -1.101 -6.646 3.355 1.00 87.25 236 GLN A N 1
ATOM 1919 C CA . GLN A 1 236 ? 0.167 -7.265 2.919 1.00 87.25 236 GLN A CA 1
ATOM 1920 C C . GLN A 1 236 ? 0.421 -7.153 1.411 1.00 87.25 236 GLN A C 1
ATOM 1922 O O . GLN A 1 236 ? 1.532 -6.838 0.988 1.00 87.25 236 GLN A O 1
ATOM 1927 N N . HIS A 1 237 ? -0.616 -7.357 0.594 1.00 85.44 237 HIS A N 1
ATOM 1928 C CA . HIS A 1 237 ? -0.513 -7.211 -0.859 1.00 85.44 237 HIS A CA 1
ATOM 1929 C C . HIS A 1 237 ? -0.091 -5.789 -1.258 1.00 85.44 237 HIS A C 1
ATOM 1931 O O . HIS A 1 237 ? 0.719 -5.615 -2.158 1.00 85.44 237 HIS A O 1
ATOM 1937 N N . VAL A 1 238 ? -0.571 -4.764 -0.544 1.00 87.44 238 VAL A N 1
ATOM 1938 C CA . VAL A 1 238 ? -0.230 -3.357 -0.806 1.00 87.44 238 VAL A CA 1
ATOM 1939 C C . VAL A 1 238 ? 1.245 -3.106 -0.552 1.00 87.44 238 VAL A C 1
ATOM 1941 O O . VAL A 1 238 ? 1.910 -2.492 -1.384 1.00 87.44 238 VAL A O 1
ATOM 1944 N N . LYS A 1 239 ? 1.755 -3.606 0.578 1.00 89.38 239 LYS A N 1
ATOM 1945 C CA . LYS A 1 239 ? 3.176 -3.527 0.916 1.00 89.38 239 LYS A CA 1
ATOM 1946 C C . LYS A 1 239 ? 4.019 -4.186 -0.176 1.00 89.38 239 LYS A C 1
ATOM 1948 O O . LYS A 1 239 ? 4.921 -3.549 -0.710 1.00 89.38 239 LYS A O 1
ATOM 1953 N N . LYS A 1 240 ? 3.672 -5.417 -0.566 1.00 91.56 240 LYS A N 1
ATOM 1954 C CA . LYS A 1 240 ? 4.385 -6.165 -1.613 1.00 91.56 240 LYS A CA 1
ATOM 1955 C C . LYS A 1 240 ? 4.384 -5.423 -2.954 1.00 91.56 240 LYS A C 1
ATOM 1957 O O . LYS A 1 240 ? 5.421 -5.342 -3.611 1.00 91.56 240 LYS A O 1
ATOM 1962 N N . ILE A 1 241 ? 3.251 -4.842 -3.351 1.00 88.44 241 ILE A N 1
ATOM 1963 C CA . ILE A 1 241 ? 3.144 -4.037 -4.578 1.00 88.44 241 ILE A CA 1
ATOM 1964 C C . ILE A 1 241 ? 4.038 -2.793 -4.487 1.00 88.44 241 ILE A C 1
ATOM 1966 O O . ILE A 1 241 ? 4.778 -2.502 -5.426 1.00 88.44 241 ILE A O 1
ATOM 1970 N N . ALA A 1 242 ? 4.012 -2.071 -3.364 1.00 88.25 242 ALA A N 1
ATOM 1971 C CA . ALA A 1 242 ? 4.851 -0.890 -3.153 1.00 88.25 242 ALA A CA 1
ATOM 1972 C C . ALA A 1 242 ? 6.352 -1.231 -3.200 1.00 88.25 242 ALA A C 1
ATOM 1974 O O . ALA A 1 242 ? 7.120 -0.563 -3.894 1.00 88.25 242 ALA A O 1
ATOM 1975 N N . GLU A 1 243 ? 6.766 -2.314 -2.540 1.00 90.44 243 GLU A N 1
ATOM 1976 C CA . GLU A 1 243 ? 8.142 -2.822 -2.587 1.00 90.44 243 GLU A CA 1
ATOM 1977 C C . GLU A 1 243 ? 8.552 -3.204 -4.011 1.00 90.44 243 GLU A C 1
ATOM 1979 O O . GLU A 1 243 ? 9.624 -2.810 -4.470 1.00 90.44 243 GLU A O 1
ATOM 1984 N N . THR A 1 244 ? 7.676 -3.893 -4.744 1.00 90.94 244 THR A N 1
ATOM 1985 C CA . THR A 1 244 ? 7.917 -4.282 -6.142 1.00 90.94 244 THR A CA 1
ATOM 1986 C C . THR A 1 244 ? 8.093 -3.052 -7.034 1.00 90.94 244 THR A C 1
ATOM 1988 O O . THR A 1 244 ? 9.007 -3.011 -7.857 1.00 90.94 244 THR A O 1
ATOM 1991 N N . LYS A 1 245 ? 7.280 -2.005 -6.841 1.00 89.75 245 LYS A N 1
ATOM 1992 C CA . LYS A 1 245 ? 7.414 -0.730 -7.566 1.00 89.75 245 LYS A CA 1
ATOM 1993 C C . LYS A 1 245 ? 8.752 -0.042 -7.311 1.00 89.75 245 LYS A C 1
ATOM 1995 O O . LYS A 1 245 ? 9.341 0.508 -8.244 1.00 89.75 245 LYS A O 1
ATOM 2000 N N . VAL A 1 246 ? 9.227 -0.061 -6.067 1.00 90.25 246 VAL A N 1
ATOM 2001 C CA . VAL A 1 246 ? 10.536 0.498 -5.702 1.00 90.25 246 VAL A CA 1
ATOM 2002 C C . VAL A 1 246 ? 11.666 -0.342 -6.289 1.00 90.25 246 VAL A C 1
ATOM 2004 O O . VAL A 1 246 ? 12.581 0.217 -6.887 1.00 90.25 246 VAL A O 1
ATOM 2007 N N . GLN A 1 247 ? 11.602 -1.669 -6.166 1.00 90.56 247 GLN A N 1
ATOM 2008 C CA . GLN A 1 247 ? 12.606 -2.578 -6.727 1.00 90.56 247 GLN A CA 1
ATOM 2009 C C . GLN A 1 247 ? 12.708 -2.440 -8.246 1.00 90.56 247 GLN A C 1
ATOM 2011 O O . GLN A 1 247 ? 13.811 -2.354 -8.778 1.00 90.56 247 GLN A O 1
ATOM 2016 N N . LEU A 1 248 ? 11.571 -2.352 -8.938 1.00 88.94 248 LEU A N 1
ATOM 2017 C CA . LEU A 1 248 ? 11.536 -2.147 -10.381 1.00 88.94 248 LEU A CA 1
ATOM 2018 C C . LEU A 1 248 ? 12.199 -0.824 -10.773 1.00 88.94 248 LEU A C 1
ATOM 2020 O O . LEU A 1 248 ? 12.958 -0.785 -11.736 1.00 88.94 248 LEU A O 1
ATOM 2024 N N . ALA A 1 249 ? 11.921 0.254 -10.044 1.00 86.69 249 ALA A N 1
ATOM 2025 C CA . ALA A 1 249 ? 12.522 1.550 -10.329 1.00 86.69 249 ALA A CA 1
ATOM 2026 C C . ALA A 1 249 ? 14.029 1.580 -10.019 1.00 86.69 249 ALA A C 1
ATOM 2028 O O . ALA A 1 249 ? 14.786 2.156 -10.792 1.00 86.69 249 ALA A O 1
ATOM 2029 N N . LYS A 1 250 ? 14.481 0.892 -8.961 1.00 88.81 250 LYS A N 1
ATOM 2030 C CA . LYS A 1 250 ? 15.914 0.703 -8.685 1.00 88.81 250 LYS A CA 1
ATOM 2031 C C . LYS A 1 250 ? 16.603 -0.070 -9.804 1.00 88.81 250 LYS A C 1
ATOM 2033 O O . LYS A 1 250 ? 17.578 0.421 -10.346 1.00 88.81 250 LYS A O 1
ATOM 2038 N N . ALA A 1 251 ? 16.034 -1.197 -10.231 1.00 89.06 251 ALA A N 1
ATOM 2039 C CA . ALA A 1 251 ? 16.571 -1.972 -11.348 1.00 89.06 251 ALA A CA 1
ATOM 2040 C C . ALA A 1 251 ? 16.630 -1.158 -12.654 1.00 89.06 251 ALA A C 1
ATOM 2042 O O . ALA A 1 251 ? 17.563 -1.315 -13.432 1.00 89.06 251 ALA A O 1
ATOM 2043 N N . GLN A 1 252 ? 15.655 -0.269 -12.893 1.00 86.62 252 GLN A N 1
ATOM 2044 C CA . GLN A 1 252 ? 15.683 0.661 -14.030 1.00 86.62 252 GLN A CA 1
ATOM 2045 C C . GLN A 1 252 ? 16.788 1.716 -13.900 1.00 86.62 252 GLN A C 1
ATOM 2047 O O . GLN A 1 252 ? 17.390 2.076 -14.910 1.00 86.62 252 GLN A O 1
ATOM 2052 N N . SER A 1 253 ? 17.045 2.204 -12.685 1.00 86.31 253 SER A N 1
ATOM 2053 C CA . SER A 1 253 ? 18.142 3.132 -12.405 1.00 86.31 253 SER A CA 1
ATOM 2054 C C . SER A 1 253 ? 19.501 2.456 -12.597 1.00 86.31 253 SER A C 1
ATOM 2056 O O . SER A 1 253 ? 20.365 3.000 -13.277 1.00 86.31 253 SER A O 1
ATOM 2058 N N . ASP A 1 254 ? 19.659 1.229 -12.096 1.00 87.94 254 ASP A N 1
ATOM 2059 C CA . ASP A 1 254 ? 20.878 0.433 -12.261 1.00 87.94 254 ASP A CA 1
ATOM 2060 C C . ASP A 1 254 ? 21.131 0.105 -13.744 1.00 87.94 254 ASP A C 1
ATOM 2062 O O . ASP A 1 254 ? 22.255 0.240 -14.221 1.00 87.94 254 ASP A O 1
ATOM 2066 N N . GLU A 1 255 ? 20.085 -0.258 -14.503 1.00 85.88 255 GLU A N 1
ATOM 2067 C CA . GLU A 1 255 ? 20.162 -0.449 -15.962 1.00 85.88 255 GLU A CA 1
ATOM 2068 C C . GLU A 1 255 ? 20.598 0.842 -16.667 1.00 85.88 255 GLU A C 1
ATOM 2070 O O . GLU A 1 255 ? 21.439 0.806 -17.562 1.00 85.88 255 GLU A O 1
ATOM 2075 N N . PHE A 1 256 ? 20.041 1.987 -16.267 1.00 85.62 256 PHE A N 1
ATOM 2076 C CA . PHE A 1 256 ? 20.401 3.282 -16.835 1.00 85.62 256 PHE A CA 1
ATOM 2077 C C . PHE A 1 256 ? 21.865 3.635 -16.558 1.00 85.62 256 PHE A C 1
ATOM 2079 O O . PHE A 1 256 ? 22.583 3.990 -17.487 1.00 85.62 256 PHE A O 1
ATOM 2086 N N . LYS A 1 257 ? 22.328 3.452 -15.320 1.00 87.12 257 LYS A N 1
ATOM 2087 C CA . LYS A 1 257 ? 23.722 3.697 -14.945 1.00 87.12 257 LYS A CA 1
ATOM 2088 C C . LYS A 1 257 ? 24.687 2.772 -15.692 1.00 87.12 257 LYS A C 1
ATOM 2090 O O . LYS A 1 257 ? 25.694 3.234 -16.212 1.00 87.12 257 LYS A O 1
ATOM 2095 N N . ALA A 1 258 ? 24.352 1.487 -15.813 1.00 86.50 258 ALA A N 1
ATOM 2096 C CA . ALA A 1 258 ? 25.149 0.539 -16.590 1.00 86.50 258 ALA A CA 1
ATOM 2097 C C . ALA A 1 258 ? 25.217 0.918 -18.081 1.00 86.50 258 ALA A C 1
ATOM 2099 O O . ALA A 1 258 ? 26.235 0.685 -18.727 1.00 86.50 258 ALA A O 1
ATOM 2100 N N . LEU A 1 259 ? 24.152 1.511 -18.637 1.00 83.38 259 LEU A N 1
ATOM 2101 C CA . LEU A 1 259 ? 24.161 2.038 -20.004 1.00 83.38 259 LEU A CA 1
ATOM 2102 C C . LEU A 1 259 ? 25.040 3.287 -20.143 1.00 83.38 259 LEU A C 1
ATOM 2104 O O . LEU A 1 259 ? 25.749 3.386 -21.139 1.00 83.38 259 LEU A O 1
ATOM 2108 N N . GLU A 1 260 ? 25.024 4.201 -19.170 1.00 84.56 260 GLU A N 1
ATOM 2109 C CA . GLU A 1 260 ? 25.924 5.367 -19.161 1.00 84.56 260 GLU A CA 1
ATOM 2110 C C . GLU A 1 260 ? 27.397 4.939 -19.054 1.00 84.56 260 GLU A C 1
ATOM 2112 O O . GLU A 1 260 ? 28.244 5.434 -19.795 1.00 84.56 260 GLU A O 1
ATOM 2117 N N . GLU A 1 261 ? 27.709 3.980 -18.178 1.00 86.88 261 GLU A N 1
ATOM 2118 C CA . GLU A 1 261 ? 29.056 3.403 -18.059 1.00 86.88 261 GLU A CA 1
ATOM 2119 C C . GLU A 1 261 ? 29.474 2.686 -19.351 1.00 86.88 261 GLU A C 1
ATOM 2121 O O . GLU A 1 261 ? 30.603 2.844 -19.819 1.00 86.88 261 GLU A O 1
ATOM 2126 N N . PHE A 1 262 ? 28.557 1.938 -19.973 1.00 83.50 262 PHE A N 1
ATOM 2127 C CA . PHE A 1 262 ? 28.807 1.308 -21.267 1.00 83.50 262 PHE A CA 1
ATOM 2128 C C . PHE A 1 262 ? 29.085 2.348 -22.354 1.00 83.50 262 PHE A C 1
ATOM 2130 O O . PHE A 1 262 ? 30.013 2.156 -23.126 1.00 83.50 262 PHE A O 1
ATOM 2137 N N . GLU A 1 263 ? 28.345 3.456 -22.411 1.00 81.31 263 GLU A N 1
ATOM 2138 C CA . GLU A 1 263 ? 28.578 4.525 -23.393 1.00 81.31 263 GLU A CA 1
ATOM 2139 C C . GLU A 1 263 ? 29.971 5.162 -23.251 1.00 81.31 263 GLU A C 1
ATOM 2141 O O . GLU A 1 263 ? 30.603 5.474 -24.256 1.00 81.31 263 GLU A O 1
ATOM 2146 N N . GLN A 1 264 ? 30.486 5.295 -22.025 1.00 83.50 264 GLN A N 1
ATOM 2147 C CA . GLN A 1 264 ? 31.823 5.851 -21.776 1.00 83.50 264 GLN A CA 1
ATOM 2148 C C . GLN A 1 264 ? 32.968 4.906 -22.170 1.00 83.50 264 GLN A C 1
ATOM 2150 O O . GLN A 1 264 ? 34.056 5.369 -22.509 1.00 83.50 264 GLN A O 1
ATOM 2155 N N . ILE A 1 265 ? 32.744 3.592 -22.096 1.00 84.81 265 ILE A N 1
ATOM 2156 C CA . ILE A 1 265 ? 33.783 2.568 -22.302 1.00 84.81 265 ILE A CA 1
ATOM 2157 C C . ILE A 1 265 ? 33.703 1.958 -23.711 1.00 84.81 265 ILE A C 1
ATOM 2159 O O . ILE A 1 265 ? 34.706 1.484 -24.250 1.00 84.81 265 ILE A O 1
ATOM 2163 N N . ALA A 1 266 ? 32.516 1.937 -24.316 1.00 82.19 266 ALA A N 1
ATOM 2164 C CA . ALA A 1 266 ? 32.270 1.239 -25.566 1.00 82.19 266 ALA A CA 1
ATOM 2165 C C . ALA A 1 266 ? 32.829 1.988 -26.777 1.00 82.19 266 ALA A C 1
ATOM 2167 O O . ALA A 1 266 ? 32.691 3.197 -26.947 1.00 82.19 266 ALA A O 1
ATOM 2168 N N . THR A 1 267 ? 33.384 1.212 -27.700 1.00 84.00 267 THR A N 1
ATOM 2169 C CA . THR A 1 267 ? 33.728 1.701 -29.036 1.00 84.00 267 THR A CA 1
ATOM 2170 C C . THR A 1 267 ? 32.458 1.955 -29.868 1.00 84.00 267 THR A C 1
ATOM 2172 O O . THR A 1 267 ? 31.441 1.276 -29.676 1.00 84.00 267 THR A O 1
ATOM 2175 N N . PRO A 1 268 ? 32.493 2.859 -30.868 1.00 81.38 268 PRO A N 1
ATOM 2176 C CA . PRO A 1 268 ? 31.339 3.128 -31.735 1.00 81.38 268 PRO A CA 1
ATOM 2177 C C . PRO A 1 268 ? 30.758 1.880 -32.429 1.00 81.38 268 PRO A C 1
ATOM 2179 O O . PRO A 1 268 ? 29.554 1.792 -32.669 1.00 81.38 268 PRO A O 1
ATOM 2182 N N . SER A 1 269 ? 31.589 0.873 -32.722 1.00 78.94 269 SER A N 1
ATOM 2183 C CA . SER A 1 269 ? 31.144 -0.405 -33.293 1.00 78.94 269 SER A CA 1
ATOM 2184 C C . SER A 1 269 ? 30.324 -1.240 -32.299 1.00 78.94 269 SER A C 1
ATOM 2186 O O . SER A 1 269 ? 29.291 -1.798 -32.673 1.00 78.94 269 SER A O 1
ATOM 2188 N N . GLN A 1 270 ? 30.717 -1.277 -31.023 1.00 83.31 270 GLN A N 1
ATOM 2189 C CA . GLN A 1 270 ? 29.965 -1.942 -29.951 1.00 83.31 270 GLN A CA 1
ATOM 2190 C C . GLN A 1 270 ? 28.625 -1.243 -29.678 1.00 83.31 270 GLN A C 1
ATOM 2192 O O . GLN A 1 270 ? 27.618 -1.918 -29.439 1.00 83.31 270 GLN A O 1
ATOM 2197 N N . TRP A 1 271 ? 28.577 0.086 -29.800 1.00 79.62 271 TRP A N 1
ATOM 2198 C CA . TRP A 1 271 ? 27.332 0.853 -29.703 1.00 79.62 271 TRP A CA 1
ATOM 2199 C C . TRP A 1 271 ? 26.332 0.480 -30.805 1.00 79.62 271 TRP A C 1
ATOM 2201 O O . TRP A 1 271 ? 25.163 0.193 -30.534 1.00 79.62 271 TRP A O 1
ATOM 2211 N N . ASN A 1 272 ? 26.803 0.386 -32.050 1.00 81.62 272 ASN A N 1
ATOM 2212 C CA . ASN A 1 272 ? 25.968 -0.011 -33.185 1.00 81.62 272 ASN A CA 1
ATOM 2213 C C . ASN A 1 272 ? 25.419 -1.438 -33.033 1.00 81.62 272 ASN A C 1
ATOM 2215 O O . ASN A 1 272 ? 24.249 -1.688 -33.337 1.00 81.62 272 ASN A O 1
ATOM 2219 N N . ILE A 1 273 ? 26.223 -2.364 -32.501 1.00 84.12 273 ILE A N 1
ATOM 2220 C CA . ILE A 1 273 ? 25.778 -3.730 -32.195 1.00 84.12 273 ILE A CA 1
ATOM 2221 C C . ILE A 1 273 ? 24.688 -3.718 -31.111 1.00 84.12 273 ILE A C 1
ATOM 2223 O O . ILE A 1 273 ? 23.662 -4.384 -31.276 1.00 84.12 273 ILE A O 1
ATOM 2227 N N . HIS A 1 274 ? 24.852 -2.933 -30.039 1.00 80.06 274 HIS A N 1
ATOM 2228 C CA . HIS A 1 274 ? 23.820 -2.774 -29.008 1.00 80.06 274 HIS A CA 1
ATOM 2229 C C . HIS A 1 274 ? 22.500 -2.252 -29.599 1.00 80.06 274 HIS A C 1
ATOM 2231 O O . HIS A 1 274 ? 21.438 -2.845 -29.369 1.00 80.06 274 HIS A O 1
ATOM 2237 N N . LEU A 1 275 ? 22.558 -1.184 -30.402 1.00 82.44 275 LEU A N 1
ATOM 2238 C CA . LEU A 1 275 ? 21.382 -0.593 -31.046 1.00 82.44 275 LEU A CA 1
ATOM 2239 C C . LEU A 1 275 ? 20.672 -1.580 -31.984 1.00 82.44 275 LEU A C 1
ATOM 2241 O O . LEU A 1 275 ? 19.440 -1.630 -31.993 1.00 82.44 275 LEU A O 1
ATOM 2245 N N . ALA A 1 276 ? 21.424 -2.407 -32.714 1.00 84.94 276 ALA A N 1
ATOM 2246 C CA . ALA A 1 276 ? 20.871 -3.433 -33.596 1.00 84.94 276 ALA A CA 1
ATOM 2247 C C . ALA A 1 276 ? 20.259 -4.625 -32.831 1.00 84.94 276 ALA A C 1
ATOM 2249 O O . ALA A 1 276 ? 19.244 -5.190 -33.255 1.00 84.94 276 ALA A O 1
ATOM 2250 N N . LEU A 1 277 ? 20.844 -5.016 -31.693 1.00 85.56 277 LEU A N 1
ATOM 2251 C CA . LEU A 1 277 ? 20.369 -6.142 -30.879 1.00 85.56 277 LEU A CA 1
ATOM 2252 C C . LEU A 1 277 ? 19.146 -5.793 -30.028 1.00 85.56 277 LEU A C 1
ATOM 2254 O O . LEU A 1 277 ? 18.263 -6.636 -29.857 1.00 85.56 277 LEU A O 1
ATOM 2258 N N . LYS A 1 278 ? 19.043 -4.557 -29.531 1.00 83.19 278 LYS A N 1
ATOM 2259 C CA . LYS A 1 278 ? 17.939 -4.094 -28.675 1.00 83.19 278 LYS A CA 1
ATOM 2260 C C . LYS A 1 278 ? 16.530 -4.425 -29.211 1.00 83.19 278 LYS A C 1
ATOM 2262 O O . LYS A 1 278 ? 15.746 -5.018 -28.461 1.00 83.19 278 LYS A O 1
ATOM 2267 N N . PRO A 1 279 ? 16.163 -4.120 -30.475 1.00 87.69 279 PRO A N 1
ATOM 2268 C CA . PRO A 1 279 ? 14.852 -4.491 -31.009 1.00 87.69 279 PRO A CA 1
ATOM 2269 C C . PRO A 1 279 ? 14.684 -6.010 -31.169 1.00 87.69 279 PRO A C 1
ATOM 2271 O O . PRO A 1 279 ? 13.594 -6.529 -30.919 1.00 87.69 279 PRO A O 1
ATOM 2274 N N . ARG A 1 280 ? 15.751 -6.740 -31.524 1.00 88.12 280 ARG A N 1
ATOM 2275 C CA . ARG A 1 280 ? 15.718 -8.205 -31.694 1.00 88.12 280 ARG A CA 1
ATOM 2276 C C . ARG A 1 280 ? 15.484 -8.927 -30.367 1.00 88.12 280 ARG A C 1
ATOM 2278 O O . ARG A 1 280 ? 14.639 -9.816 -30.300 1.00 88.12 280 ARG A O 1
ATOM 2285 N N . ILE A 1 281 ? 16.158 -8.492 -29.303 1.00 87.44 281 ILE A N 1
ATOM 2286 C CA . ILE A 1 281 ? 15.970 -9.013 -27.941 1.00 87.44 281 ILE A CA 1
ATOM 2287 C C . ILE A 1 281 ? 14.546 -8.730 -27.452 1.00 87.44 281 ILE A C 1
ATOM 2289 O O . ILE A 1 281 ? 13.910 -9.610 -26.873 1.00 87.44 281 ILE A O 1
ATOM 2293 N N . LYS A 1 282 ? 14.001 -7.535 -27.728 1.00 86.88 282 LYS A N 1
ATOM 2294 C CA . LYS A 1 282 ? 12.610 -7.201 -27.384 1.00 86.88 282 LYS A CA 1
ATOM 2295 C C . LYS A 1 282 ? 11.619 -8.135 -28.083 1.00 86.88 282 LYS A C 1
ATOM 2297 O O . LYS A 1 282 ? 10.735 -8.678 -27.423 1.00 86.88 282 LYS A O 1
ATOM 2302 N N . LEU A 1 283 ? 11.788 -8.355 -29.388 1.00 88.00 283 LEU A N 1
ATOM 2303 C CA . LEU A 1 283 ? 10.943 -9.267 -30.161 1.00 88.00 283 LEU A CA 1
ATOM 2304 C C . LEU A 1 283 ? 11.020 -10.701 -29.619 1.00 88.00 283 LEU A C 1
ATOM 2306 O O . LEU A 1 283 ? 9.988 -11.347 -29.434 1.00 88.00 283 LEU A O 1
ATOM 2310 N N . TRP A 1 284 ? 12.231 -11.185 -29.332 1.00 91.31 284 TRP A N 1
ATOM 2311 C CA . TRP A 1 284 ? 12.437 -12.506 -28.743 1.00 91.31 284 TRP A CA 1
ATOM 2312 C C . TRP A 1 284 ? 11.778 -12.627 -27.365 1.00 91.31 284 TRP A C 1
ATOM 2314 O O . TRP A 1 284 ? 11.067 -13.596 -27.117 1.00 91.31 284 TRP A O 1
ATOM 2324 N N . SER A 1 285 ? 11.924 -11.620 -26.497 1.00 87.81 285 SER A N 1
ATOM 2325 C CA . SER A 1 285 ? 11.302 -11.605 -25.167 1.00 87.81 285 SER A CA 1
ATOM 2326 C C . SER A 1 285 ? 9.777 -11.711 -25.247 1.00 87.81 285 SER A C 1
ATOM 2328 O O . SER A 1 285 ? 9.177 -12.502 -24.518 1.00 87.81 285 SER A O 1
ATOM 2330 N N . THR A 1 286 ? 9.142 -10.973 -26.164 1.00 85.62 286 THR A N 1
ATOM 2331 C CA . THR A 1 286 ? 7.694 -11.069 -26.399 1.00 85.62 286 THR A CA 1
ATOM 2332 C C . THR A 1 286 ? 7.296 -12.461 -26.887 1.00 85.62 286 THR A C 1
ATOM 2334 O O . THR A 1 286 ? 6.370 -13.054 -26.336 1.00 85.62 286 THR A O 1
ATOM 2337 N N . LYS A 1 287 ? 8.016 -13.016 -27.871 1.00 88.38 287 LYS A N 1
ATOM 2338 C CA . LYS A 1 287 ? 7.753 -14.373 -28.376 1.00 88.38 287 LYS A CA 1
ATOM 2339 C C . LYS A 1 287 ? 7.902 -15.427 -27.277 1.00 88.38 287 LYS A C 1
ATOM 2341 O O . LYS A 1 287 ? 7.031 -16.278 -27.137 1.00 88.38 287 LYS A O 1
ATOM 2346 N N . ASN A 1 288 ? 8.947 -15.330 -26.458 1.00 88.75 288 ASN A N 1
ATOM 2347 C CA . ASN A 1 288 ? 9.197 -16.257 -25.358 1.00 88.75 288 ASN A CA 1
ATOM 2348 C C . ASN A 1 288 ? 8.112 -16.174 -24.270 1.00 88.75 288 ASN A C 1
ATOM 2350 O O . ASN A 1 288 ? 7.654 -17.198 -23.775 1.00 88.75 288 ASN A O 1
ATOM 2354 N N . LYS A 1 289 ? 7.637 -14.969 -23.927 1.00 86.12 289 LYS A N 1
ATOM 2355 C CA . LYS A 1 289 ? 6.506 -14.807 -22.995 1.00 86.12 289 LYS A CA 1
ATOM 2356 C C . LYS A 1 289 ? 5.230 -15.450 -23.528 1.00 86.12 289 LYS A C 1
ATOM 2358 O O . LYS A 1 289 ? 4.564 -16.166 -22.787 1.00 86.12 289 LYS A O 1
ATOM 2363 N N . ASN A 1 290 ? 4.912 -15.219 -24.800 1.00 81.19 290 ASN A N 1
ATOM 2364 C CA . ASN A 1 290 ? 3.738 -15.816 -25.435 1.00 81.19 290 ASN A CA 1
ATOM 2365 C C . ASN A 1 290 ? 3.847 -17.343 -25.476 1.00 81.19 290 ASN A C 1
ATOM 2367 O O . ASN A 1 290 ? 2.871 -18.028 -25.193 1.00 81.19 290 ASN A O 1
ATOM 2371 N N . TYR A 1 291 ? 5.041 -17.868 -25.753 1.00 85.19 291 TYR A N 1
ATOM 2372 C CA . TYR A 1 291 ? 5.323 -19.299 -25.708 1.00 85.19 291 TYR A CA 1
ATOM 2373 C C . TYR A 1 291 ? 5.101 -19.891 -24.307 1.00 85.19 291 TYR A C 1
ATOM 2375 O O . TYR A 1 291 ? 4.372 -20.867 -24.162 1.00 85.19 291 TYR A O 1
ATOM 2383 N N . LEU A 1 292 ? 5.640 -19.261 -23.256 1.00 84.62 292 LEU A N 1
ATOM 2384 C CA . LEU A 1 292 ? 5.422 -19.698 -21.870 1.00 84.62 292 LEU A CA 1
ATOM 2385 C C . LEU A 1 292 ? 3.946 -19.620 -21.451 1.00 84.62 292 LEU A C 1
ATOM 2387 O O . LEU A 1 292 ? 3.463 -20.489 -20.729 1.00 84.62 292 LEU A O 1
ATOM 2391 N N . ALA A 1 293 ? 3.222 -18.591 -21.896 1.00 79.62 293 ALA A N 1
ATOM 2392 C CA . ALA A 1 293 ? 1.789 -18.466 -21.642 1.00 79.62 293 ALA A CA 1
ATOM 2393 C C . ALA A 1 293 ? 0.982 -19.554 -22.369 1.00 79.62 293 ALA A C 1
ATOM 2395 O O . ALA A 1 293 ? 0.052 -20.108 -21.786 1.00 79.62 293 ALA A O 1
ATOM 2396 N N . ALA A 1 294 ? 1.351 -19.886 -23.609 1.00 74.69 294 ALA A N 1
ATOM 2397 C CA . ALA A 1 294 ? 0.738 -20.972 -24.367 1.00 74.69 294 ALA A CA 1
ATOM 2398 C C . ALA A 1 294 ? 0.975 -22.330 -23.693 1.00 74.69 294 ALA A C 1
ATOM 2400 O O . ALA A 1 294 ? 0.016 -23.068 -23.494 1.00 74.69 294 ALA A O 1
ATOM 2401 N N . LEU A 1 295 ? 2.204 -22.617 -23.246 1.00 75.56 295 LEU A N 1
ATOM 2402 C CA . LEU A 1 295 ? 2.511 -23.834 -22.485 1.00 75.56 295 LEU A CA 1
ATOM 2403 C C . LEU A 1 295 ? 1.631 -23.976 -21.239 1.00 75.56 295 LEU A C 1
ATOM 2405 O O . LEU A 1 295 ? 1.066 -25.038 -21.009 1.00 75.56 295 LEU A O 1
ATOM 2409 N N . LYS A 1 296 ? 1.453 -22.892 -20.473 1.00 73.88 296 LYS A N 1
ATOM 2410 C CA . LYS A 1 296 ? 0.564 -22.905 -19.303 1.00 73.88 296 LYS A CA 1
ATOM 2411 C C . LYS A 1 296 ? -0.898 -23.148 -19.674 1.00 73.88 296 LYS A C 1
ATOM 2413 O O . LYS A 1 296 ? -1.577 -23.862 -18.956 1.00 73.88 296 LYS A O 1
ATOM 2418 N N . ARG A 1 297 ? -1.406 -22.570 -20.770 1.00 62.12 297 ARG A N 1
ATOM 2419 C CA . ARG A 1 297 ? -2.795 -22.809 -21.215 1.00 62.12 297 ARG A CA 1
ATOM 2420 C C . ARG A 1 297 ? -3.027 -24.266 -21.609 1.00 62.12 297 ARG A C 1
ATOM 2422 O O . ARG A 1 297 ? -4.033 -24.829 -21.204 1.00 62.12 297 ARG A O 1
ATOM 2429 N N . VAL A 1 298 ? -2.060 -24.889 -22.283 1.00 59.56 298 VAL A N 1
ATOM 2430 C CA . VAL A 1 298 ? -2.110 -26.321 -22.621 1.00 59.56 298 VAL A CA 1
ATOM 2431 C C . VAL A 1 298 ? -2.183 -27.203 -21.363 1.00 59.56 298 VAL A C 1
ATOM 2433 O O . VAL A 1 298 ? -2.842 -28.236 -21.390 1.00 59.56 298 VAL A O 1
ATOM 2436 N N . GLU A 1 299 ? -1.581 -26.798 -20.237 1.00 59.25 299 GLU A N 1
ATOM 2437 C CA . GLU A 1 299 ? -1.737 -27.516 -18.959 1.00 59.25 299 GLU A CA 1
ATOM 2438 C C . GLU A 1 299 ? -3.161 -27.433 -18.379 1.00 59.25 299 GLU A C 1
ATOM 2440 O O . GLU A 1 299 ? -3.584 -28.374 -17.709 1.00 59.25 299 GLU A O 1
ATOM 2445 N N . TYR A 1 300 ? -3.901 -26.347 -18.632 1.00 55.47 300 TYR A N 1
ATOM 2446 C CA . TYR A 1 300 ? -5.281 -26.162 -18.155 1.00 55.47 300 TYR A CA 1
ATOM 2447 C C . TYR A 1 300 ? -6.343 -26.722 -19.111 1.00 55.47 300 TYR A C 1
ATOM 2449 O O . TYR A 1 300 ? -7.432 -27.061 -18.655 1.00 55.47 300 TYR A O 1
ATOM 2457 N N . ASP A 1 301 ? -6.025 -26.846 -20.402 1.00 55.94 301 ASP A N 1
ATOM 2458 C CA . ASP A 1 301 ? -6.887 -27.492 -21.404 1.00 55.94 301 ASP A CA 1
ATOM 2459 C C . ASP A 1 301 ? -6.782 -29.029 -21.372 1.00 55.94 301 ASP A C 1
ATOM 2461 O O . ASP A 1 301 ? -7.552 -29.722 -22.039 1.00 55.94 301 ASP A O 1
ATOM 2465 N N . MET A 1 302 ? -5.859 -29.593 -20.583 1.00 55.81 302 MET A N 1
ATOM 2466 C CA . MET A 1 302 ? -5.857 -31.027 -20.304 1.00 55.81 302 MET A CA 1
ATOM 2467 C C . MET A 1 302 ? -6.924 -31.372 -19.255 1.00 55.81 302 MET A C 1
ATOM 2469 O O . MET A 1 302 ? -6.977 -30.730 -18.200 1.00 55.81 302 MET A O 1
ATOM 2473 N N . PRO A 1 303 ? -7.748 -32.414 -19.485 1.00 58.56 303 PRO A N 1
ATOM 2474 C CA . PRO A 1 303 ? -8.705 -32.862 -18.486 1.00 58.56 303 PRO A CA 1
ATOM 2475 C C . PRO A 1 303 ? -7.966 -33.189 -17.176 1.00 58.56 303 PRO A C 1
ATOM 2477 O O . PRO A 1 303 ? -6.885 -33.791 -17.210 1.00 58.56 303 PRO A O 1
ATOM 2480 N N . PRO A 1 304 ? -8.511 -32.802 -16.007 1.00 59.62 304 PRO A N 1
ATOM 2481 C CA . PRO A 1 304 ? -7.883 -33.074 -14.724 1.00 59.62 304 PRO A CA 1
ATOM 2482 C C . PRO A 1 304 ? -7.461 -34.539 -14.592 1.00 59.62 304 PRO A C 1
ATOM 2484 O O . PRO A 1 304 ? -8.257 -35.449 -14.816 1.00 59.62 304 PRO A O 1
ATOM 2487 N N . LYS A 1 305 ? -6.217 -34.780 -14.156 1.00 60.62 305 LYS A N 1
ATOM 2488 C CA . LYS A 1 305 ? -5.605 -36.125 -14.065 1.00 60.62 305 LYS A CA 1
ATOM 2489 C C . LYS A 1 305 ? -6.411 -37.146 -13.244 1.00 60.62 305 LYS A C 1
ATOM 2491 O O . LYS A 1 305 ? -6.135 -38.340 -13.322 1.00 60.62 305 LYS A O 1
ATOM 2496 N N . PHE A 1 306 ? -7.374 -36.701 -12.433 1.00 58.69 306 PHE A N 1
ATOM 2497 C CA . PHE A 1 306 ? -8.259 -37.584 -11.676 1.00 58.69 306 PHE A CA 1
ATOM 2498 C C . PHE A 1 306 ? -9.382 -38.195 -12.525 1.00 58.69 306 PHE A C 1
ATOM 2500 O O . PHE A 1 306 ? -9.829 -39.279 -12.175 1.00 58.69 306 PHE A O 1
ATOM 2507 N N . ILE A 1 307 ? -9.797 -37.577 -13.641 1.00 58.78 307 ILE A N 1
ATOM 2508 C CA . ILE A 1 307 ? -10.867 -38.101 -14.514 1.00 58.78 307 ILE A CA 1
ATOM 2509 C C . ILE A 1 307 ? -10.497 -39.489 -15.052 1.00 58.78 307 ILE A C 1
ATOM 2511 O O . ILE A 1 307 ? -11.335 -40.379 -15.084 1.00 58.78 307 ILE A O 1
ATOM 2515 N N . VAL A 1 308 ? -9.213 -39.722 -15.343 1.00 60.78 308 VAL A N 1
ATOM 2516 C CA . VAL A 1 308 ? -8.695 -41.032 -15.781 1.00 60.78 308 VAL A CA 1
ATOM 2517 C C . VAL A 1 308 ? -8.914 -42.133 -14.725 1.00 60.78 308 VAL A C 1
ATOM 2519 O O . VAL A 1 308 ? -8.993 -43.312 -15.064 1.00 60.78 308 VAL A O 1
ATOM 2522 N N . LYS A 1 309 ? -9.027 -41.763 -13.441 1.00 61.44 309 LYS A N 1
ATOM 2523 C CA . LYS A 1 309 ? -9.186 -42.685 -12.304 1.00 61.44 309 LYS A CA 1
ATOM 2524 C C . LYS A 1 309 ? -10.625 -42.814 -11.802 1.00 61.44 309 LYS A C 1
ATOM 2526 O O . LYS A 1 309 ? -10.872 -43.673 -10.959 1.00 61.44 309 LYS A O 1
ATOM 2531 N N . VAL A 1 310 ? -11.549 -41.972 -12.263 1.00 60.97 310 VAL A N 1
ATOM 2532 C CA . VAL A 1 310 ? -12.958 -42.065 -11.866 1.00 60.97 310 VAL A CA 1
ATOM 2533 C C . VAL A 1 310 ? -13.621 -43.118 -12.741 1.00 60.97 310 VAL A C 1
ATOM 2535 O O . VAL A 1 310 ? -13.694 -42.973 -13.959 1.00 60.97 310 VAL A O 1
ATOM 2538 N N . ASP A 1 311 ? -14.084 -44.199 -12.119 1.00 60.84 311 ASP A N 1
ATOM 2539 C CA . ASP A 1 311 ? -15.017 -45.104 -12.774 1.00 60.84 311 ASP A CA 1
ATOM 2540 C C . ASP A 1 311 ? -16.417 -44.492 -12.677 1.00 60.84 311 ASP A C 1
ATOM 2542 O O . ASP A 1 311 ? -16.937 -44.299 -11.579 1.00 60.84 311 ASP A O 1
ATOM 2546 N N . LEU A 1 312 ? -16.995 -44.121 -13.819 1.00 62.88 312 LEU A N 1
ATOM 2547 C CA . LEU A 1 312 ? -18.347 -43.560 -13.898 1.00 62.88 312 LEU A CA 1
ATOM 2548 C C . LEU A 1 312 ? -19.423 -44.659 -13.912 1.00 62.88 312 LEU A C 1
ATOM 2550 O O . LEU A 1 312 ? -20.593 -44.371 -14.154 1.00 62.88 312 LEU A O 1
ATOM 2554 N N . SER A 1 313 ? -19.054 -45.920 -13.659 1.00 64.12 313 SER A N 1
ATOM 2555 C CA . SER A 1 313 ? -20.008 -47.011 -13.481 1.00 64.12 313 SER A CA 1
ATOM 2556 C C . SER A 1 313 ? -20.697 -46.906 -12.115 1.00 64.12 313 SER A C 1
ATOM 2558 O O . SER A 1 313 ? -20.193 -47.397 -11.100 1.00 64.12 313 SER A O 1
ATOM 2560 N N . PHE A 1 314 ? -21.864 -46.273 -12.077 1.00 70.50 314 PHE A N 1
ATOM 2561 C CA . PHE A 1 314 ? -22.750 -46.336 -10.918 1.00 70.50 314 PHE A CA 1
ATOM 2562 C C . PHE A 1 314 ? -23.598 -47.608 -11.000 1.00 70.50 314 PHE A C 1
ATOM 2564 O O . PHE A 1 314 ? -24.026 -48.003 -12.083 1.00 70.50 314 PHE A O 1
ATOM 2571 N N . LYS A 1 315 ? -23.835 -48.267 -9.860 1.00 74.56 315 LYS A N 1
ATOM 2572 C CA . LYS A 1 315 ? -24.781 -49.387 -9.802 1.00 74.56 315 LYS A CA 1
ATOM 2573 C C . LYS A 1 315 ? -26.190 -48.836 -9.983 1.00 74.56 315 LYS A C 1
ATOM 2575 O O . LYS A 1 315 ? -26.610 -47.981 -9.204 1.00 74.56 315 LYS A O 1
ATOM 2580 N N . ILE A 1 316 ? -26.881 -49.303 -11.014 1.00 77.31 316 ILE A N 1
ATOM 2581 C CA . ILE A 1 316 ? -28.291 -48.990 -11.234 1.00 77.31 316 ILE A CA 1
ATOM 2582 C C . ILE A 1 316 ? -29.100 -49.841 -10.257 1.00 77.31 316 ILE A C 1
ATOM 2584 O O . ILE A 1 316 ? -28.746 -50.989 -9.994 1.00 77.31 316 ILE A O 1
ATOM 2588 N N . ASP A 1 317 ? -30.169 -49.278 -9.704 1.00 76.06 317 ASP A N 1
ATOM 2589 C CA . ASP A 1 317 ? -31.128 -50.054 -8.927 1.00 76.06 317 ASP A CA 1
ATOM 2590 C C . ASP A 1 317 ? -31.967 -50.928 -9.873 1.00 76.06 317 ASP A C 1
ATOM 2592 O O . ASP A 1 317 ? -32.915 -50.473 -10.515 1.00 76.06 317 ASP A O 1
ATOM 2596 N N . GLU A 1 318 ? -31.572 -52.195 -9.984 1.00 75.69 318 GLU A N 1
ATOM 2597 C CA . GLU A 1 318 ? -32.191 -53.207 -10.849 1.00 75.69 318 GLU A CA 1
ATOM 2598 C C . GLU A 1 318 ? -33.609 -53.597 -10.396 1.00 75.69 318 GLU A C 1
ATOM 2600 O O . GLU A 1 318 ? -34.306 -54.304 -11.117 1.00 75.69 318 GLU A O 1
ATOM 2605 N N . SER A 1 319 ? -34.075 -53.121 -9.232 1.00 77.75 319 SER A N 1
ATOM 2606 C CA . SER A 1 319 ? -35.455 -53.346 -8.781 1.00 77.75 319 SER A CA 1
ATOM 2607 C C . SER A 1 319 ? -36.487 -52.452 -9.480 1.00 77.75 319 SER A C 1
ATOM 2609 O O . SER A 1 319 ? -37.685 -52.728 -9.409 1.00 77.75 319 SER A O 1
ATOM 2611 N N . ILE A 1 320 ? -36.035 -51.389 -10.158 1.00 77.38 320 ILE A N 1
ATOM 2612 C CA . ILE A 1 320 ? -36.897 -50.345 -10.738 1.00 77.38 320 ILE A CA 1
ATOM 2613 C C . ILE A 1 320 ? -36.957 -50.443 -12.273 1.00 77.38 320 ILE A C 1
ATOM 2615 O O . ILE A 1 320 ? -37.878 -49.914 -12.894 1.00 77.38 320 ILE A O 1
ATOM 2619 N N . ILE A 1 321 ? -35.987 -51.114 -12.898 1.00 80.94 321 ILE A N 1
ATOM 2620 C CA . ILE A 1 321 ? -35.783 -51.122 -14.352 1.00 80.94 321 ILE A CA 1
ATOM 2621 C C . ILE A 1 321 ? -35.676 -52.564 -14.850 1.00 80.94 321 ILE A C 1
ATOM 2623 O O . ILE A 1 321 ? -35.148 -53.433 -14.161 1.00 80.94 321 ILE A O 1
ATOM 2627 N N . ASN A 1 322 ? -36.175 -52.823 -16.061 1.00 84.25 322 ASN A N 1
ATOM 2628 C CA . ASN A 1 322 ? -36.082 -54.142 -16.678 1.00 84.25 322 ASN A CA 1
ATOM 2629 C C . ASN A 1 322 ? -34.611 -54.540 -16.922 1.00 84.25 322 ASN A C 1
ATOM 2631 O O . ASN A 1 322 ? -33.770 -53.699 -17.243 1.00 84.25 322 ASN A O 1
ATOM 2635 N N . GLN A 1 323 ? -34.295 -55.829 -16.817 1.00 82.25 323 GLN A N 1
ATOM 2636 C CA . GLN A 1 323 ? -32.918 -56.332 -16.860 1.00 82.25 323 GLN A CA 1
ATOM 2637 C C . GLN A 1 323 ? -32.200 -55.986 -18.179 1.00 82.25 323 GLN A C 1
ATOM 2639 O O . GLN A 1 323 ? -31.021 -55.624 -18.173 1.00 82.25 323 GLN A O 1
ATOM 2644 N N . ASP A 1 324 ? -32.929 -56.001 -19.297 1.00 83.81 324 ASP A N 1
ATOM 2645 C CA . ASP A 1 324 ? -32.402 -55.623 -20.613 1.00 83.81 324 ASP A CA 1
ATOM 2646 C C . ASP A 1 324 ? -32.070 -54.122 -20.707 1.00 83.81 324 ASP A C 1
ATOM 2648 O O . ASP A 1 324 ? -31.048 -53.733 -21.277 1.00 83.81 324 ASP A O 1
ATOM 2652 N N . GLU A 1 325 ? -32.892 -53.263 -20.097 1.00 81.12 325 GLU A N 1
ATOM 2653 C CA . GLU A 1 325 ? -32.677 -51.810 -20.054 1.00 81.12 325 GLU A CA 1
ATOM 2654 C C . GLU A 1 325 ? -31.535 -51.436 -19.103 1.00 81.12 325 GLU A C 1
ATOM 2656 O O . GLU A 1 325 ? -30.713 -50.568 -19.421 1.00 81.12 325 GLU A O 1
ATOM 2661 N N . ALA A 1 326 ? -31.421 -52.133 -17.970 1.00 82.19 326 ALA A N 1
ATOM 2662 C CA . ALA A 1 326 ? -30.293 -51.991 -17.057 1.00 82.19 326 ALA A CA 1
ATOM 2663 C C . ALA A 1 326 ? -28.980 -52.351 -17.770 1.00 82.19 326 ALA A C 1
ATOM 2665 O O . ALA A 1 326 ? -28.022 -51.574 -17.740 1.00 82.19 326 ALA A O 1
ATOM 2666 N N . GLN A 1 327 ? -28.953 -53.469 -18.504 1.00 82.38 327 GLN A N 1
ATOM 2667 C CA . GLN A 1 327 ? -27.776 -53.891 -19.264 1.00 82.38 327 GLN A CA 1
ATOM 2668 C C . GLN A 1 327 ? -27.428 -52.921 -20.403 1.00 82.38 327 GLN A C 1
ATOM 2670 O O . GLN A 1 327 ? -26.248 -52.614 -20.610 1.00 82.38 327 GLN A O 1
ATOM 2675 N N . ALA A 1 328 ? -28.424 -52.395 -21.121 1.00 85.56 328 ALA A N 1
ATOM 2676 C CA . ALA A 1 328 ? -28.211 -51.366 -22.138 1.00 85.56 328 ALA A CA 1
ATOM 2677 C C . ALA A 1 328 ? -27.595 -50.092 -21.534 1.00 85.56 328 ALA A C 1
ATOM 2679 O O . ALA A 1 328 ? -26.640 -49.537 -22.085 1.00 85.56 328 ALA A O 1
ATOM 2680 N N . THR A 1 329 ? -28.072 -49.681 -20.361 1.00 81.12 329 THR A N 1
ATOM 2681 C CA . THR A 1 329 ? -27.567 -48.502 -19.647 1.00 81.12 329 THR A CA 1
ATOM 2682 C C . THR A 1 329 ? -26.144 -48.727 -19.122 1.00 81.12 329 THR A C 1
ATOM 2684 O O . THR A 1 329 ? -25.284 -47.856 -19.271 1.00 81.12 329 THR A O 1
ATOM 2687 N N . TYR A 1 330 ? -25.831 -49.918 -18.599 1.00 83.62 330 TYR A N 1
ATOM 2688 C CA . TYR A 1 330 ? -24.458 -50.288 -18.235 1.00 83.62 330 TYR A CA 1
ATOM 2689 C C . TYR A 1 330 ? -23.511 -50.261 -19.443 1.00 83.62 330 TYR A C 1
ATOM 2691 O O . TYR A 1 330 ? -22.379 -49.782 -19.333 1.00 83.62 330 TYR A O 1
ATOM 2699 N N . ASN A 1 331 ? -23.967 -50.721 -20.612 1.00 83.06 331 ASN A N 1
ATOM 2700 C CA . ASN A 1 331 ? -23.181 -50.671 -21.845 1.00 83.06 331 ASN A CA 1
ATOM 2701 C C . ASN A 1 331 ? -22.908 -49.223 -22.290 1.00 83.06 331 ASN A C 1
ATOM 2703 O O . ASN A 1 331 ? -21.775 -48.909 -22.664 1.00 83.06 331 ASN A O 1
ATOM 2707 N N . GLN A 1 332 ? -23.897 -48.329 -22.180 1.00 81.06 332 GLN A N 1
ATOM 2708 C CA . GLN A 1 332 ? -23.727 -46.898 -22.460 1.00 81.06 332 GLN A CA 1
ATOM 2709 C C . GLN A 1 332 ? -22.744 -46.233 -21.486 1.00 81.06 332 GLN A C 1
ATOM 2711 O O . GLN A 1 332 ? -21.823 -45.544 -21.925 1.00 81.06 332 GLN A O 1
ATOM 2716 N N . MET A 1 333 ? -22.863 -46.491 -20.177 1.00 78.50 333 MET A N 1
ATOM 2717 C CA . MET A 1 333 ? -21.905 -45.985 -19.183 1.00 78.50 333 MET A CA 1
ATOM 2718 C C . MET A 1 333 ? -20.485 -46.473 -19.476 1.00 78.50 333 MET A C 1
ATOM 2720 O O . MET A 1 333 ? -19.532 -45.697 -19.417 1.00 78.50 333 MET A O 1
ATOM 2724 N N . ARG A 1 334 ? -20.329 -47.746 -19.856 1.00 76.88 334 ARG A N 1
ATOM 2725 C CA . ARG A 1 334 ? -19.028 -48.316 -20.227 1.00 76.88 334 ARG A CA 1
ATOM 2726 C C . ARG A 1 334 ? -18.444 -47.658 -21.477 1.00 76.88 334 ARG A C 1
ATOM 2728 O O . ARG A 1 334 ? -17.230 -47.462 -21.537 1.00 76.88 334 ARG A O 1
ATOM 2735 N N . GLN A 1 335 ? -19.279 -47.313 -22.455 1.00 77.06 335 GLN A N 1
ATOM 2736 C CA . GLN A 1 335 ? -18.857 -46.595 -23.655 1.00 77.06 335 GLN A CA 1
ATOM 2737 C C . GLN A 1 335 ? -18.396 -45.170 -23.326 1.00 77.06 335 GLN A C 1
ATOM 2739 O O . GLN A 1 335 ? -17.299 -44.792 -23.730 1.00 77.06 335 GLN A O 1
ATOM 2744 N N . ILE A 1 336 ? -19.152 -44.433 -22.507 1.00 72.12 336 ILE A N 1
ATOM 2745 C CA . ILE A 1 336 ? -18.769 -43.095 -22.028 1.00 72.12 336 ILE A CA 1
ATOM 2746 C C . ILE A 1 336 ? -17.434 -43.166 -21.273 1.00 72.12 336 ILE A C 1
ATOM 2748 O O . ILE A 1 336 ? -16.496 -42.434 -21.585 1.00 72.12 336 ILE A O 1
ATOM 2752 N N . THR A 1 337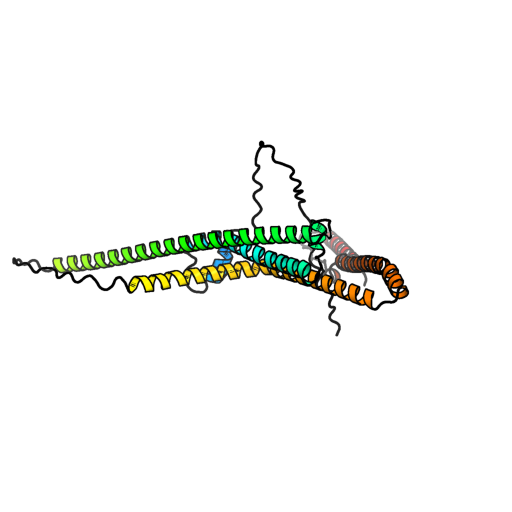 ? -17.282 -44.108 -20.338 1.00 70.00 337 THR A N 1
ATOM 2753 C CA . THR A 1 337 ? -16.016 -44.307 -19.610 1.00 70.00 337 THR A CA 1
ATOM 2754 C C . THR A 1 337 ? -14.854 -44.640 -20.553 1.00 70.00 337 THR A C 1
ATOM 2756 O O . THR A 1 337 ? -13.727 -44.207 -20.314 1.00 70.00 337 THR A O 1
ATOM 2759 N N . LYS A 1 338 ? -15.101 -45.379 -21.641 1.00 70.50 338 LYS A N 1
ATOM 2760 C CA . LYS A 1 338 ? -14.089 -45.686 -22.662 1.00 70.50 338 LYS A CA 1
ATOM 2761 C C . LYS A 1 338 ? -13.695 -44.454 -23.485 1.00 70.50 338 LYS A C 1
ATOM 2763 O O . LYS A 1 338 ? -12.522 -44.326 -23.814 1.00 70.50 338 LYS A O 1
ATOM 2768 N N . GLU A 1 339 ? -14.635 -43.567 -23.800 1.00 66.25 339 GLU A N 1
ATOM 2769 C CA . GLU A 1 339 ? -14.379 -42.331 -24.555 1.00 66.25 339 GLU A CA 1
ATOM 2770 C C . GLU A 1 339 ? -13.636 -41.277 -23.716 1.00 66.25 339 GLU A C 1
ATOM 2772 O O . GLU A 1 339 ? -12.755 -40.589 -24.229 1.00 66.25 339 GLU A O 1
ATOM 2777 N N . PHE A 1 340 ? -13.925 -41.190 -22.412 1.00 62.06 340 PHE A N 1
ATOM 2778 C CA . PHE A 1 340 ? -13.268 -40.242 -21.501 1.00 62.06 340 PHE A CA 1
ATOM 2779 C C . PHE A 1 340 ? -11.945 -40.743 -20.906 1.00 62.06 340 PHE A C 1
ATOM 2781 O O . PHE A 1 340 ? -11.121 -39.931 -20.474 1.00 62.06 340 PHE A O 1
ATOM 2788 N N . ARG A 1 341 ? -11.688 -42.058 -20.904 1.00 61.97 341 ARG A N 1
ATOM 2789 C CA . ARG A 1 341 ? -10.336 -42.590 -20.690 1.00 61.97 341 ARG A CA 1
ATOM 2790 C C . ARG A 1 341 ? -9.537 -42.372 -21.969 1.00 61.97 341 ARG A C 1
ATOM 2792 O O . ARG A 1 341 ? -9.436 -43.260 -22.809 1.00 61.97 341 ARG A O 1
ATOM 2799 N N . THR A 1 342 ? -8.956 -41.183 -22.107 1.00 53.53 342 THR A N 1
ATOM 2800 C CA . THR A 1 342 ? -7.918 -40.926 -23.109 1.00 53.53 342 THR A CA 1
ATOM 2801 C C . THR A 1 342 ? -6.881 -42.044 -23.015 1.00 53.53 342 THR A C 1
ATOM 2803 O O . THR A 1 342 ? -6.281 -42.220 -21.951 1.00 53.53 342 THR A O 1
ATOM 2806 N N . GLN A 1 343 ? -6.722 -42.829 -24.086 1.00 49.66 343 GLN A N 1
ATOM 2807 C CA . GLN A 1 343 ? -5.637 -43.801 -24.198 1.00 49.66 343 GLN A CA 1
ATOM 2808 C C . GLN A 1 343 ? -4.328 -43.045 -23.950 1.00 49.66 343 GLN A C 1
ATOM 2810 O O . GLN A 1 343 ? -4.011 -42.110 -24.682 1.00 49.66 343 GLN A O 1
ATOM 2815 N N . THR A 1 344 ? -3.650 -43.383 -22.856 1.00 41.84 344 THR A N 1
ATOM 2816 C CA . THR A 1 344 ? -2.260 -42.984 -22.605 1.00 41.84 344 THR A CA 1
ATOM 2817 C C . THR A 1 344 ? -1.343 -43.530 -23.673 1.00 41.84 344 THR A C 1
ATOM 2819 O O . THR A 1 344 ? -1.531 -44.724 -24.006 1.00 41.84 344 THR A O 1
#

Foldseek 3Di:
DDDDPPPPPDPPDDPPPPPDPPPDDDDDDDDDDDPDPPDDDDPCLPLVNQLVVCCVVPVVDDDDSPDPLLSVLLSVLLVLLLLLVLLVLVLVLLVLQLCCCPPLVAHFPVLCVVQVDSDSVSSNVVSVVSNVVSVVSNVVSVVVNVVSLVVSLVVVVVVVVVVVVVVVVVVVVVVVVVVVVVVVPDDDDDDDDDDDDPDPPPDDDVVVVVVVVVVSVVVSVVSVVVSNVSSCVVCVVSNVVSVVSSVSSVVVSVVVVVVVVCVVPPDPVVVVVCVVCVVVVVVVVVVVVVVVVVVVVVVVPDDPPCLLVDQQDDQDPCVVDPPVVSVVVNVVSVVVNVVSNDDD

Secondary structure (DSSP, 8-state):
----TTGGGSSS-S------------------------PPPPGGGSHHHHHHHHHHHHTTS-S-TTSHHHHHHHHHHHHHHHHHHHHHHHHHHHHHHHHHHHHSS---HHHHHHHSS--HHHHHHHHHHHHHHHHHHHHHHHHHHHHHHHHHHHHHHHHHHHHHHHHHHHHHHHHHHHHHHHHTT-----------------SSSHHHHHHHHHHHHHHHHHHHHHHHHHHHHHHHHHHHHHHHHHHHHHHHHHHHHHHHHHHHH--HHHHHHHHHHHHHHHHHHHHHHHHHHHHHHHHHSSPPTTGGG----PPP-TTTS-HHHHHHHHHHHHHHHHHHS---